Protein AF-A0A949DWC3-F1 (afdb_monomer_lite)

Secondary structure (DSSP, 8-state):
-----EEEEEETTS-EEEEEEEES-SEEEEEEEEE--SS-HHHHHT-GGGTTEEEEESSSEESTT-B-STT--SSS---SEEE-SEE-SS---TT--B-HHHHHHHTT-EEEES--HHHHHHHHHHH-SEEEEEESS---HHHHHHHHHHS--STT---HHHHS-SS-EES----SEEEEEEESS--HHHHHHHHTTTEEEEEEETT--HHHHHHT--SEEEE---SS-GGG-HHHHHHHHHHTTTS-EEE-THHHHHHHHHTT--EEE-SS--S------S----BTTB-----SS--EEE-

Sequence (303 aa):
MKQIKRAKIALEDGAVFKGYSFGARGERYGEVVFNTSMTGYQEILTDPSYKGQIVTMTYPLIGNYGINPEDVESRKIFLEGFVVKECSKVRSNWRSTKTLNEYLKENSIVGIEDIDTRALTKHIRLQGAMKAVLSTEDLDDKSLVKKAKKSQGLVGIDLVKDVTYDKAQQWSKEGKYKVAVLDCGVKFNILRKLADRNCKVTVYPAKTAADEILKGKPDGVLLSNGPGDPAAVPYVAQTAKKLLGKIPIFGICLGQQILGLALGGKIYKLKFGHCLWPDVNTHPVFRDGLVHDLGVANCIHLV

Foldseek 3Di:
DPPFFKKWKAFLVLDIWIFTKFFAAFKFKAWEAEFADLDLVQLVQQFQQQARYEYQYPNAEPQQQADAPVSHFDPAGRHGEYEHADQDPDHDHPRHDHTPRVRSNVRNHIYGYNTPSVVVNVVCVVQFTTMMMMHRPDPDSVVRSVVRNPDDYQALDQSLQVQWDPAKDFPAQWADFEEEEERSRATVVVVVVCVVVRYRYIYGYLQDALVNVCVVVGQEYEYHAHYGDLVNSVSNLVRLLVCPPPHHYHYAHSGVVSNCVNVPWDKDFARRDDQDDPDDDDDQPDDPNFRADDHHNGRMGID

Radius of gyration: 19.8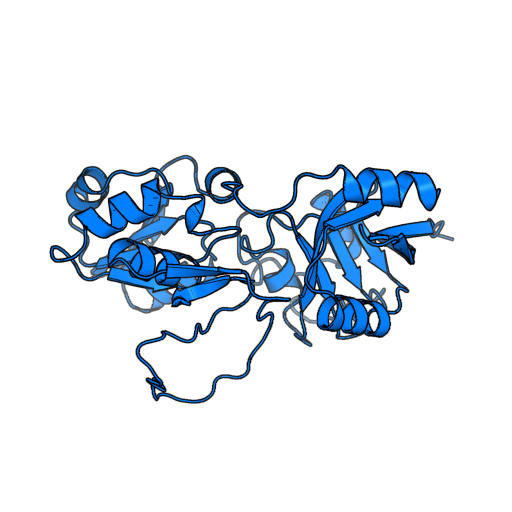9 Å; chains: 1; bounding box: 49×44×52 Å

pLDDT: mean 84.07, std 19.25, range [20.5, 96.88]

Structure (mmCIF, N/CA/C/O backbone):
data_AF-A0A949DWC3-F1
#
_entry.id   AF-A0A949DWC3-F1
#
loop_
_atom_site.group_PDB
_atom_site.id
_atom_site.type_symbol
_atom_site.label_atom_id
_atom_site.label_alt_id
_atom_site.label_comp_id
_atom_site.label_asym_id
_atom_site.label_entity_id
_atom_site.label_seq_id
_atom_site.pdbx_PDB_ins_code
_atom_site.Cartn_x
_atom_site.Cartn_y
_atom_site.Cartn_z
_atom_site.occupancy
_atom_site.B_iso_or_equiv
_atom_site.auth_seq_id
_atom_site.auth_comp_id
_atom_site.auth_asym_id
_atom_site.auth_atom_id
_atom_site.pdbx_PDB_model_num
ATOM 1 N N . MET A 1 1 ? 20.291 14.789 -23.754 1.00 39.84 1 MET A N 1
ATOM 2 C CA . MET A 1 1 ? 19.355 13.640 -23.819 1.00 39.84 1 MET A CA 1
ATOM 3 C C . MET A 1 1 ? 19.412 12.897 -22.485 1.00 39.84 1 MET A C 1
ATOM 5 O O . MET A 1 1 ? 20.501 12.509 -22.085 1.00 39.84 1 MET A O 1
ATOM 9 N N . LYS A 1 2 ? 18.303 12.780 -21.735 1.00 47.28 2 LYS A N 1
ATOM 10 C CA . LYS A 1 2 ? 18.286 12.059 -20.443 1.00 47.28 2 LYS A CA 1
ATOM 11 C C . LYS A 1 2 ? 18.586 10.579 -20.713 1.00 47.28 2 LYS A C 1
ATOM 13 O O . LYS A 1 2 ? 17.857 9.947 -21.466 1.00 47.28 2 LYS A O 1
ATOM 18 N N . GLN A 1 3 ? 19.665 10.057 -20.137 1.00 53.12 3 GLN A N 1
ATOM 19 C CA . GLN A 1 3 ? 20.105 8.674 -20.318 1.00 53.12 3 GLN A CA 1
ATOM 20 C C . GLN A 1 3 ? 19.048 7.724 -19.735 1.00 53.12 3 GLN A C 1
ATOM 22 O O . GLN A 1 3 ? 18.921 7.601 -18.514 1.00 53.12 3 GLN A O 1
ATOM 27 N N . ILE A 1 4 ? 18.250 7.107 -20.607 1.00 70.62 4 ILE A N 1
ATOM 28 C CA . ILE A 1 4 ? 17.229 6.132 -20.223 1.00 70.62 4 ILE A CA 1
ATOM 29 C C . ILE A 1 4 ? 17.967 4.867 -19.775 1.00 70.62 4 ILE A C 1
ATOM 31 O O . ILE A 1 4 ? 18.628 4.203 -20.575 1.00 70.62 4 ILE A O 1
ATOM 35 N N . LYS A 1 5 ? 17.927 4.570 -18.473 1.00 83.88 5 LYS A N 1
ATOM 36 C CA . LYS A 1 5 ? 18.605 3.399 -17.908 1.00 83.88 5 LYS A CA 1
ATOM 37 C C . LYS A 1 5 ? 17.712 2.174 -18.019 1.00 83.88 5 LYS A C 1
ATOM 39 O O . LYS A 1 5 ? 16.512 2.259 -17.782 1.00 83.88 5 LYS A O 1
ATOM 44 N N . ARG A 1 6 ? 18.310 1.039 -18.374 1.00 93.31 6 ARG A N 1
ATOM 45 C CA . ARG A 1 6 ? 17.613 -0.249 -18.427 1.00 93.31 6 ARG A CA 1
ATOM 46 C C . ARG A 1 6 ? 17.231 -0.689 -17.017 1.00 93.31 6 ARG A C 1
ATOM 48 O O . ARG A 1 6 ? 17.980 -0.446 -16.073 1.00 93.31 6 ARG A O 1
ATOM 55 N N . ALA A 1 7 ? 16.087 -1.342 -16.905 1.00 94.38 7 ALA A N 1
ATOM 56 C CA . ALA A 1 7 ? 15.626 -1.986 -15.688 1.00 94.38 7 ALA A CA 1
ATOM 57 C C . ALA A 1 7 ? 15.004 -3.341 -16.037 1.00 94.38 7 ALA A C 1
ATOM 59 O O . ALA A 1 7 ? 14.595 -3.578 -17.181 1.00 94.38 7 ALA A O 1
ATOM 60 N N . LYS A 1 8 ? 14.958 -4.241 -15.058 1.00 95.44 8 LYS A N 1
ATOM 61 C CA . LYS A 1 8 ? 14.336 -5.556 -15.207 1.00 95.44 8 LYS A CA 1
ATOM 62 C C . LYS A 1 8 ? 13.494 -5.890 -13.989 1.00 95.44 8 LYS A C 1
ATOM 64 O O . LYS A 1 8 ? 13.859 -5.548 -12.865 1.00 95.44 8 LYS A O 1
ATOM 69 N N . ILE A 1 9 ? 12.401 -6.598 -14.233 1.00 95.25 9 ILE A N 1
ATOM 70 C CA . ILE A 1 9 ? 11.660 -7.318 -13.203 1.00 95.25 9 ILE A CA 1
ATOM 71 C C . ILE A 1 9 ? 11.798 -8.812 -13.477 1.00 95.25 9 ILE A C 1
ATOM 73 O O . ILE A 1 9 ? 11.529 -9.268 -14.589 1.00 95.25 9 ILE A O 1
ATOM 77 N N . ALA A 1 10 ? 12.259 -9.557 -12.480 1.00 95.19 10 ALA A N 1
ATOM 78 C CA . ALA A 1 10 ? 12.394 -11.006 -12.550 1.00 95.19 10 ALA A CA 1
ATOM 79 C C . ALA A 1 10 ? 11.495 -11.656 -11.507 1.00 95.19 10 ALA A C 1
ATOM 81 O O . ALA A 1 10 ? 11.481 -11.229 -10.351 1.00 95.19 10 ALA A O 1
ATOM 82 N N . LEU A 1 11 ? 10.770 -12.685 -11.925 1.00 94.31 11 LEU A N 1
ATOM 83 C CA . LEU A 1 11 ? 9.849 -13.450 -11.099 1.00 94.31 11 LEU A CA 1
ATOM 84 C C . LEU A 1 11 ? 10.522 -14.728 -10.582 1.00 94.31 11 LEU A C 1
ATOM 86 O O . LEU A 1 11 ? 11.492 -15.225 -11.165 1.00 94.31 11 LEU A O 1
ATOM 90 N N . GLU A 1 12 ? 10.010 -15.282 -9.485 1.00 92.12 12 GLU A N 1
ATOM 91 C CA . GLU A 1 12 ? 10.578 -16.487 -8.865 1.00 92.12 12 GLU A CA 1
ATOM 92 C C . GLU A 1 12 ? 10.492 -17.744 -9.740 1.00 92.12 12 GLU A C 1
ATOM 94 O O . GLU A 1 12 ? 11.282 -18.669 -9.557 1.00 92.12 12 GLU A O 1
ATOM 99 N N . ASP A 1 13 ? 9.595 -17.781 -10.721 1.00 91.62 13 ASP A N 1
ATOM 100 C CA . ASP A 1 13 ? 9.456 -18.897 -11.659 1.00 91.62 13 ASP A CA 1
ATOM 101 C C . ASP A 1 13 ? 10.424 -18.827 -12.854 1.00 91.62 13 ASP A C 1
ATOM 103 O O . ASP A 1 13 ? 10.522 -19.774 -13.634 1.00 91.62 13 ASP A O 1
ATOM 107 N N . GLY A 1 14 ? 11.196 -17.743 -12.962 1.00 91.81 14 GLY A N 1
ATOM 108 C CA . GLY A 1 14 ? 12.186 -17.534 -14.013 1.00 91.81 14 GLY A CA 1
ATOM 109 C C . GLY A 1 14 ? 11.751 -16.585 -15.125 1.00 91.81 14 GLY A C 1
ATOM 110 O O . GLY A 1 14 ? 12.581 -16.265 -15.979 1.00 91.81 14 GLY A O 1
ATOM 111 N N . ALA A 1 15 ? 10.506 -16.101 -15.132 1.00 93.12 15 ALA A N 1
ATOM 112 C CA . ALA A 1 15 ? 10.085 -15.090 -16.096 1.00 93.12 15 ALA A CA 1
ATOM 113 C C . ALA A 1 15 ? 10.796 -13.751 -15.828 1.00 93.12 15 ALA A C 1
ATOM 115 O O . ALA A 1 15 ? 10.875 -13.287 -14.690 1.00 93.12 15 ALA A O 1
ATOM 116 N N . VAL A 1 16 ? 11.300 -13.106 -16.884 1.00 94.88 16 VAL A N 1
ATOM 117 C CA . VAL A 1 16 ? 11.988 -11.810 -16.789 1.00 94.88 16 VAL A CA 1
ATOM 118 C C . VAL A 1 16 ? 11.427 -10.848 -17.823 1.00 94.88 16 VAL A C 1
ATOM 120 O O . VAL A 1 16 ? 11.403 -11.146 -19.017 1.00 94.88 16 VAL A O 1
ATOM 123 N N . PHE A 1 17 ? 11.037 -9.660 -17.370 1.00 95.25 17 PHE A N 1
ATOM 124 C CA . PHE A 1 17 ? 10.567 -8.577 -18.225 1.00 95.25 17 PHE A CA 1
ATOM 125 C C . PHE A 1 17 ? 11.568 -7.427 -18.191 1.00 95.25 17 PHE A C 1
ATOM 127 O O . PHE A 1 17 ? 12.084 -7.047 -17.137 1.00 95.25 17 PHE A O 1
ATOM 134 N N . LYS A 1 18 ? 11.867 -6.893 -19.372 1.00 95.31 18 LYS A N 1
ATOM 135 C CA . LYS A 1 18 ? 12.850 -5.828 -19.581 1.00 95.31 18 LYS A CA 1
ATOM 136 C C . LYS A 1 18 ? 12.103 -4.539 -19.875 1.00 95.31 18 LYS A C 1
ATOM 138 O O . LYS A 1 18 ? 11.098 -4.568 -20.574 1.00 95.31 18 LYS A O 1
ATOM 143 N N . GLY A 1 19 ? 12.623 -3.438 -19.361 1.00 94.62 19 GLY A N 1
ATOM 144 C CA . GLY A 1 19 ? 12.055 -2.120 -19.576 1.00 94.62 19 GLY A CA 1
ATOM 145 C C . GLY A 1 19 ? 13.055 -1.029 -19.231 1.00 94.62 19 GLY A C 1
ATOM 146 O O . GLY A 1 19 ? 14.277 -1.244 -19.201 1.00 94.62 19 GLY A O 1
ATOM 147 N N . TYR A 1 20 ? 12.526 0.145 -18.935 1.00 94.88 20 TYR A N 1
ATOM 148 C CA . TYR A 1 20 ? 13.304 1.330 -18.619 1.00 94.88 20 TYR A CA 1
ATOM 149 C C . TYR A 1 20 ? 12.976 1.842 -17.222 1.00 94.88 20 TYR A C 1
ATOM 151 O O . TYR A 1 20 ? 11.831 1.826 -16.787 1.00 94.88 20 TYR A O 1
ATOM 159 N N . SER A 1 21 ? 13.999 2.285 -16.499 1.00 94.06 21 SER A N 1
ATOM 160 C CA . SER A 1 21 ? 13.847 2.827 -15.153 1.00 94.06 21 SER A CA 1
ATOM 161 C C . SER A 1 21 ? 13.215 4.217 -15.187 1.00 94.06 21 SER A C 1
ATOM 163 O O . SER A 1 21 ? 13.709 5.119 -15.872 1.00 94.06 21 SER A O 1
ATOM 165 N N . PHE A 1 22 ? 12.204 4.413 -14.346 1.00 93.69 22 PHE A N 1
ATOM 166 C CA . PHE A 1 22 ? 11.733 5.726 -13.912 1.00 93.69 22 PHE A CA 1
ATOM 167 C C . PHE A 1 22 ? 11.612 5.757 -12.381 1.00 93.69 22 PHE A C 1
ATOM 169 O O . PHE A 1 22 ? 11.712 4.729 -11.719 1.00 93.69 22 PHE A O 1
ATOM 176 N N . GLY A 1 23 ? 11.456 6.939 -11.784 1.00 91.94 23 GLY A N 1
ATOM 177 C CA . GLY A 1 23 ? 11.524 7.070 -10.330 1.00 91.94 23 GLY A CA 1
ATOM 178 C C . GLY A 1 23 ? 12.961 6.960 -9.804 1.00 91.94 23 GLY A C 1
ATOM 179 O O . GLY A 1 23 ? 13.912 7.450 -10.430 1.00 91.94 23 GLY A O 1
ATOM 180 N N . ALA A 1 24 ? 13.109 6.369 -8.623 1.00 92.56 24 ALA A N 1
ATOM 181 C CA . ALA A 1 24 ? 14.386 6.154 -7.958 1.00 92.56 24 ALA A CA 1
ATOM 182 C C . ALA A 1 24 ? 15.167 4.967 -8.543 1.00 92.56 24 ALA A C 1
ATOM 184 O O . ALA A 1 24 ? 14.642 4.148 -9.296 1.00 92.56 24 ALA A O 1
ATOM 185 N N . ARG A 1 25 ? 16.449 4.882 -8.180 1.00 90.75 25 ARG A N 1
ATOM 186 C CA . ARG A 1 25 ? 17.328 3.760 -8.529 1.00 90.75 25 ARG A CA 1
ATOM 187 C C . ARG A 1 25 ? 17.465 2.804 -7.354 1.00 90.75 25 ARG A C 1
ATOM 189 O O . ARG A 1 25 ? 17.381 3.223 -6.200 1.00 90.75 25 ARG A O 1
ATOM 196 N N . GLY A 1 26 ? 17.726 1.547 -7.675 1.00 91.62 26 GLY A N 1
ATOM 197 C CA . GLY A 1 26 ? 18.108 0.516 -6.727 1.00 91.62 26 GLY A CA 1
ATOM 198 C C . GLY A 1 26 ? 17.469 -0.820 -7.060 1.00 91.62 26 GLY A C 1
ATOM 199 O O . GLY A 1 26 ? 16.970 -1.051 -8.165 1.00 91.62 26 GLY A O 1
ATOM 200 N N . GLU A 1 27 ? 17.479 -1.684 -6.056 1.00 92.75 27 GLU A N 1
ATOM 201 C CA . GLU A 1 27 ? 16.843 -2.989 -6.085 1.00 92.75 27 GLU A CA 1
ATOM 202 C C . GLU A 1 27 ? 15.728 -3.037 -5.035 1.00 92.75 27 GLU A C 1
ATOM 204 O O . GLU A 1 27 ? 15.867 -2.508 -3.923 1.00 92.75 27 GLU A O 1
ATOM 209 N N . ARG A 1 28 ? 14.590 -3.616 -5.410 1.00 93.62 28 ARG A N 1
ATOM 210 C CA . ARG A 1 28 ? 13.407 -3.762 -4.559 1.00 93.62 28 ARG A CA 1
ATOM 211 C C . ARG A 1 28 ? 12.848 -5.163 -4.699 1.00 93.62 28 ARG A C 1
ATOM 213 O O . ARG A 1 28 ? 12.837 -5.730 -5.788 1.00 93.62 28 ARG A O 1
ATOM 220 N N . TYR A 1 29 ? 12.382 -5.698 -3.583 1.00 92.62 29 TYR A N 1
ATOM 221 C CA . TYR A 1 29 ? 11.835 -7.041 -3.475 1.00 92.62 29 TYR A CA 1
ATOM 222 C C . TYR A 1 29 ? 10.372 -6.932 -3.082 1.00 92.62 29 TYR A C 1
ATOM 224 O O . TYR A 1 29 ? 10.028 -6.098 -2.249 1.00 92.62 29 TYR A O 1
ATOM 232 N N . GLY A 1 30 ? 9.526 -7.783 -3.643 1.00 90.56 30 GLY A N 1
ATOM 233 C CA . GLY A 1 30 ? 8.125 -7.837 -3.255 1.00 90.56 30 GLY A CA 1
ATOM 234 C C . GLY A 1 30 ? 7.355 -8.883 -4.040 1.00 90.56 30 GLY A C 1
ATOM 235 O O . GLY A 1 30 ? 7.891 -9.515 -4.946 1.00 90.56 30 GLY A O 1
ATOM 236 N N . GLU A 1 31 ? 6.090 -9.075 -3.697 1.00 89.06 31 GLU A N 1
ATOM 237 C CA . GLU A 1 31 ? 5.179 -9.900 -4.496 1.00 89.06 31 GLU A CA 1
ATOM 238 C C . GLU A 1 31 ? 4.553 -9.054 -5.598 1.00 89.06 31 GLU A C 1
ATOM 240 O O . GLU A 1 31 ? 4.095 -7.936 -5.352 1.00 89.06 31 GLU A O 1
ATOM 245 N N . VAL A 1 32 ? 4.557 -9.568 -6.825 1.00 91.06 32 VAL A N 1
ATOM 246 C CA . VAL A 1 32 ? 3.970 -8.848 -7.954 1.00 91.06 32 VAL A CA 1
ATOM 247 C C . VAL A 1 32 ? 2.477 -9.067 -7.961 1.00 91.06 32 VAL A C 1
ATOM 249 O O . VAL A 1 32 ? 1.991 -10.196 -8.050 1.00 91.06 32 VAL A O 1
ATOM 252 N N . VAL A 1 33 ? 1.764 -7.954 -7.935 1.00 89.94 33 VAL A N 1
ATOM 253 C CA . VAL A 1 33 ? 0.318 -7.893 -8.096 1.00 89.94 33 VAL A CA 1
ATOM 254 C C . VAL A 1 33 ? -0.001 -7.011 -9.292 1.00 89.94 33 VAL A C 1
ATOM 256 O O . VAL A 1 33 ? 0.801 -6.163 -9.689 1.00 89.94 33 VAL A O 1
ATOM 259 N N . PHE A 1 34 ? -1.175 -7.196 -9.883 1.00 90.06 34 PHE A N 1
ATOM 260 C CA . PHE A 1 34 ? -1.672 -6.293 -10.914 1.00 90.06 34 PHE A CA 1
ATOM 261 C C . PHE A 1 34 ? -2.923 -5.574 -10.423 1.00 90.06 34 PHE A C 1
ATOM 263 O O . PHE A 1 34 ? -3.699 -6.140 -9.661 1.00 90.06 34 PHE A O 1
ATOM 270 N N . ASN A 1 35 ? -3.121 -4.338 -10.867 1.00 88.44 35 ASN A N 1
ATOM 271 C CA . ASN A 1 35 ? -4.303 -3.539 -10.580 1.00 88.44 35 ASN A CA 1
ATOM 272 C C . ASN A 1 35 ? -4.932 -3.066 -11.897 1.00 88.44 35 ASN A C 1
ATOM 274 O O . ASN A 1 35 ? -4.233 -2.567 -12.786 1.00 88.44 35 ASN A O 1
ATOM 278 N N . THR A 1 36 ? -6.249 -3.256 -12.021 1.00 89.12 36 THR A N 1
ATOM 279 C CA . THR A 1 36 ? -6.994 -2.973 -13.256 1.00 89.12 36 THR A CA 1
ATOM 280 C C . THR A 1 36 ? -7.617 -1.582 -13.320 1.00 89.12 36 THR A C 1
ATOM 282 O O . THR A 1 36 ? -8.307 -1.266 -14.290 1.00 89.12 36 THR A O 1
ATOM 285 N N . SER A 1 37 ? -7.390 -0.743 -12.311 1.00 86.75 37 SER A N 1
ATOM 286 C CA . SER A 1 37 ? -7.783 0.663 -12.314 1.00 86.75 37 SER A CA 1
ATOM 287 C C . SER A 1 37 ? -7.226 1.398 -13.530 1.00 86.75 37 SER A C 1
ATOM 289 O O . SER A 1 37 ? -6.026 1.371 -13.804 1.00 86.75 37 SER A O 1
ATOM 291 N N . MET A 1 38 ? -8.102 2.124 -14.222 1.00 91.50 38 MET A N 1
ATOM 292 C CA . MET A 1 38 ? -7.711 3.035 -15.305 1.00 91.50 38 MET A CA 1
ATOM 293 C C . MET A 1 38 ? -7.325 4.427 -14.789 1.00 91.50 38 MET A C 1
ATOM 295 O O . MET A 1 38 ? -6.612 5.169 -15.459 1.00 91.50 38 MET A O 1
ATOM 299 N N . THR A 1 39 ? -7.772 4.775 -13.584 1.00 91.25 39 THR A N 1
ATOM 300 C CA . THR A 1 39 ? -7.529 6.051 -12.903 1.00 91.25 39 THR A CA 1
ATOM 301 C C . THR A 1 39 ? -7.205 5.798 -11.435 1.00 91.25 39 THR A C 1
ATOM 303 O O . THR A 1 39 ? -7.400 4.694 -10.934 1.00 91.25 39 THR A O 1
ATOM 306 N N . GLY A 1 40 ? -6.737 6.812 -10.717 1.00 91.19 40 GLY A N 1
ATOM 307 C CA . GLY A 1 40 ? -6.458 6.681 -9.289 1.00 91.19 40 GLY A CA 1
ATOM 308 C C . GLY A 1 40 ? -5.098 6.044 -8.985 1.00 91.19 40 GLY A C 1
ATOM 309 O O . GLY A 1 40 ? -4.930 5.376 -7.965 1.00 91.19 40 GLY A O 1
ATOM 310 N N . TYR A 1 41 ? -4.118 6.175 -9.892 1.00 93.19 41 TYR A N 1
ATOM 311 C CA . TYR A 1 41 ? -2.795 5.580 -9.684 1.00 93.19 41 TYR A CA 1
ATOM 312 C C . TYR A 1 41 ? -2.083 6.188 -8.473 1.00 93.19 41 TYR A C 1
ATOM 314 O O . TYR A 1 41 ? -1.296 5.501 -7.840 1.00 93.19 41 TYR A O 1
ATOM 322 N N . GLN A 1 42 ? -2.347 7.447 -8.118 1.00 93.50 42 GLN A N 1
ATOM 323 C CA . GLN A 1 42 ? -1.713 8.083 -6.966 1.00 93.50 42 GLN A CA 1
ATOM 324 C C . GLN A 1 42 ? -2.250 7.522 -5.641 1.00 93.50 42 GLN A C 1
ATOM 326 O O . GLN A 1 42 ? -1.489 7.240 -4.712 1.00 93.50 42 GLN A O 1
ATOM 331 N N . GLU A 1 43 ? -3.554 7.318 -5.576 1.00 92.12 43 GLU A N 1
ATOM 332 C CA . GLU A 1 43 ? -4.275 6.735 -4.455 1.00 92.12 43 GLU A CA 1
ATOM 333 C C . GLU A 1 43 ? -3.837 5.283 -4.252 1.00 92.12 43 GLU A C 1
ATOM 335 O O . GLU A 1 43 ? -3.635 4.852 -3.121 1.00 92.12 43 GLU A O 1
ATOM 340 N N . ILE A 1 44 ? -3.610 4.550 -5.349 1.00 89.94 44 ILE A N 1
ATOM 341 C CA . ILE A 1 44 ? -3.001 3.212 -5.334 1.00 89.94 44 ILE A CA 1
ATOM 342 C C . ILE A 1 44 ? -1.563 3.281 -4.821 1.00 89.94 44 ILE A C 1
ATOM 344 O O . ILE A 1 44 ? -1.191 2.496 -3.953 1.00 89.94 44 ILE A O 1
ATOM 348 N N . LEU A 1 45 ? -0.754 4.226 -5.315 1.00 91.88 45 LEU A N 1
ATOM 349 C CA . LEU A 1 45 ? 0.638 4.367 -4.882 1.00 91.88 45 LEU A CA 1
ATOM 350 C C . LEU A 1 45 ? 0.742 4.625 -3.371 1.00 91.88 45 LEU A C 1
ATOM 352 O O . LEU A 1 45 ? 1.673 4.172 -2.711 1.00 91.88 45 LE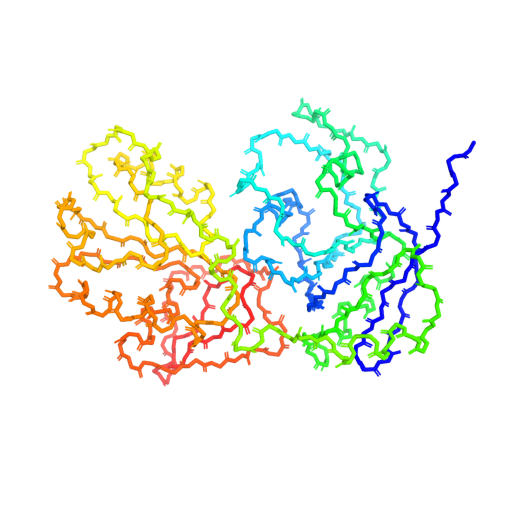U A O 1
ATOM 356 N N . THR A 1 46 ? -0.211 5.366 -2.818 1.00 92.19 46 THR A N 1
ATOM 357 C CA . THR A 1 46 ? -0.213 5.782 -1.412 1.00 92.19 46 THR A CA 1
ATOM 358 C C . THR A 1 46 ? -1.073 4.895 -0.515 1.00 92.19 46 THR A C 1
ATOM 360 O O . THR A 1 46 ? -1.238 5.213 0.659 1.00 92.19 46 THR A O 1
ATOM 363 N N . ASP A 1 47 ? -1.586 3.767 -1.008 1.00 89.75 47 ASP A N 1
ATOM 364 C CA . ASP A 1 47 ? -2.355 2.824 -0.197 1.00 89.75 47 ASP A CA 1
ATOM 365 C C . ASP A 1 47 ? -1.410 1.924 0.634 1.00 89.75 47 ASP A C 1
ATOM 367 O O . ASP A 1 47 ? -0.577 1.210 0.062 1.00 89.75 47 ASP A O 1
ATOM 371 N N . PRO A 1 48 ? -1.522 1.916 1.979 1.00 88.38 48 PRO A N 1
ATOM 372 C CA . PRO A 1 48 ? -0.678 1.087 2.842 1.00 88.38 48 PRO A CA 1
ATOM 373 C C . PRO A 1 48 ? -0.818 -0.418 2.604 1.00 88.38 48 PRO A C 1
ATOM 375 O O . PRO A 1 48 ? 0.083 -1.175 2.966 1.00 88.38 48 PRO A O 1
ATOM 378 N N . SER A 1 49 ? -1.917 -0.856 1.984 1.00 85.19 49 SER A N 1
ATOM 379 C CA . SER A 1 49 ? -2.196 -2.271 1.710 1.00 85.19 49 SER A CA 1
ATOM 380 C C . SER A 1 49 ? -1.191 -2.886 0.726 1.00 85.19 49 SER A C 1
ATOM 382 O O . SER A 1 49 ? -0.938 -4.085 0.787 1.00 85.19 49 SER A O 1
ATOM 384 N N . TYR A 1 50 ? -0.537 -2.068 -0.109 1.00 88.50 50 TYR A N 1
ATOM 385 C CA . TYR A 1 50 ? 0.504 -2.529 -1.038 1.00 88.50 50 TYR A CA 1
ATOM 386 C C . TYR A 1 50 ? 1.894 -2.675 -0.405 1.00 88.50 50 TYR A C 1
ATOM 388 O O . TYR A 1 50 ? 2.880 -2.872 -1.122 1.00 88.50 50 TYR A O 1
ATOM 396 N N . LYS A 1 51 ? 2.029 -2.575 0.925 1.00 90.00 51 LYS A N 1
ATOM 397 C CA . LYS A 1 51 ? 3.323 -2.793 1.582 1.00 90.00 51 LYS A CA 1
ATOM 398 C C . LYS A 1 51 ? 3.874 -4.181 1.242 1.00 90.00 51 LYS A C 1
ATOM 400 O O . LYS A 1 51 ? 3.181 -5.182 1.387 1.00 90.00 51 LYS A O 1
ATOM 405 N N . GLY A 1 52 ? 5.131 -4.241 0.801 1.00 87.62 52 GLY A N 1
ATOM 406 C CA . GLY A 1 52 ? 5.771 -5.493 0.385 1.00 87.62 52 GLY A CA 1
ATOM 407 C C . GLY A 1 52 ? 5.391 -5.957 -1.027 1.00 87.62 52 GLY A C 1
ATOM 408 O O . GLY A 1 52 ? 5.792 -7.048 -1.430 1.00 87.62 52 GLY A O 1
ATOM 409 N N . GLN A 1 53 ? 4.626 -5.166 -1.785 1.00 90.25 53 GLN A N 1
ATOM 410 C CA . GLN A 1 53 ? 4.154 -5.529 -3.120 1.00 90.25 53 GLN A CA 1
ATOM 411 C C . GLN A 1 53 ? 4.740 -4.626 -4.208 1.00 90.25 53 GLN A C 1
ATOM 413 O O . GLN A 1 53 ? 5.017 -3.441 -4.000 1.00 90.25 53 GLN A O 1
ATOM 418 N N . ILE A 1 54 ? 4.908 -5.206 -5.394 1.00 94.31 54 ILE A N 1
ATOM 419 C CA . ILE A 1 54 ? 5.247 -4.505 -6.630 1.00 94.31 54 ILE A CA 1
ATOM 420 C C . ILE A 1 54 ? 3.972 -4.438 -7.471 1.00 94.31 54 ILE A C 1
ATOM 422 O O . ILE A 1 54 ? 3.448 -5.465 -7.905 1.00 94.31 54 ILE A O 1
ATOM 426 N N . VAL A 1 55 ? 3.460 -3.229 -7.690 1.00 94.38 55 VAL A N 1
ATOM 427 C CA . VAL A 1 55 ? 2.155 -3.021 -8.328 1.00 94.38 55 VAL A CA 1
ATOM 428 C C . VAL A 1 55 ? 2.323 -2.819 -9.827 1.00 94.38 55 VAL A C 1
ATOM 430 O O . VAL A 1 55 ? 3.020 -1.906 -10.267 1.00 94.38 55 VAL A O 1
ATOM 433 N N . THR A 1 56 ? 1.639 -3.651 -10.607 1.00 95.12 56 THR A N 1
ATOM 434 C CA . THR A 1 56 ? 1.568 -3.561 -12.068 1.00 95.12 56 THR A CA 1
ATOM 435 C C . THR A 1 56 ? 0.243 -2.958 -12.504 1.00 95.12 56 THR A C 1
ATOM 437 O O . THR A 1 56 ? -0.811 -3.552 -12.296 1.00 95.12 56 THR A O 1
ATOM 440 N N . MET A 1 57 ? 0.277 -1.802 -13.160 1.00 95.62 57 MET A N 1
ATOM 441 C CA . MET A 1 57 ? -0.931 -1.211 -13.737 1.00 95.62 57 MET A CA 1
ATOM 442 C C . MET A 1 57 ? -1.263 -1.873 -15.073 1.00 95.62 57 MET A C 1
ATOM 444 O O . MET A 1 57 ? -0.404 -1.983 -15.953 1.00 95.62 57 MET A O 1
ATOM 448 N N . THR A 1 58 ? -2.518 -2.288 -15.258 1.00 92.94 58 THR A N 1
ATOM 449 C CA . THR A 1 58 ? -2.948 -2.823 -16.560 1.00 92.94 58 THR A CA 1
ATOM 450 C C . THR A 1 58 ? -3.282 -1.726 -17.562 1.00 92.94 58 THR A C 1
ATOM 452 O O . THR A 1 58 ? -3.152 -1.950 -18.764 1.00 92.94 58 THR A O 1
ATOM 455 N N . TYR A 1 59 ? -3.730 -0.554 -17.097 1.00 94.62 59 TYR A N 1
ATOM 456 C CA . TYR A 1 59 ? -3.954 0.591 -17.975 1.00 94.62 59 TYR A CA 1
ATOM 457 C C . TYR A 1 59 ? -2.602 1.119 -18.481 1.00 94.62 59 TYR A C 1
ATOM 459 O O . TYR A 1 59 ? -1.700 1.339 -17.671 1.00 94.62 59 TYR A O 1
ATOM 467 N N . PRO A 1 60 ? -2.416 1.276 -19.805 1.00 93.25 60 PRO A N 1
ATOM 468 C CA . PRO A 1 60 ? -1.081 1.446 -20.362 1.00 93.25 60 PRO A CA 1
ATOM 469 C C . PRO A 1 60 ? -0.456 2.812 -20.066 1.00 93.25 60 PRO A C 1
ATOM 471 O O . PRO A 1 60 ? 0.752 2.878 -19.860 1.00 93.25 60 PRO A O 1
ATOM 474 N N . LEU A 1 61 ? -1.262 3.877 -20.033 1.00 94.81 61 LEU A N 1
ATOM 475 C CA . LEU A 1 61 ? -0.793 5.257 -19.902 1.00 94.81 61 LEU A CA 1
ATOM 476 C C . LEU A 1 61 ? -0.952 5.745 -18.463 1.00 94.81 61 LEU A C 1
ATOM 478 O O . LEU A 1 61 ? -2.049 6.105 -18.040 1.00 94.81 61 LEU A O 1
ATOM 482 N N . ILE A 1 62 ? 0.140 5.802 -17.707 1.00 96.56 62 ILE A N 1
ATOM 483 C CA . ILE A 1 62 ? 0.109 6.174 -16.287 1.00 96.56 62 ILE A CA 1
ATOM 484 C C . ILE A 1 62 ? 0.875 7.480 -16.061 1.00 96.56 62 ILE A C 1
ATOM 486 O O . ILE A 1 62 ? 1.922 7.712 -16.658 1.00 96.56 62 ILE A O 1
ATOM 490 N N . GLY A 1 63 ? 0.358 8.361 -15.200 1.00 94.81 63 GLY A N 1
ATOM 491 C CA . GLY A 1 63 ? 0.956 9.677 -14.930 1.00 94.81 63 GLY A CA 1
ATOM 492 C C . GLY A 1 63 ? 0.372 10.839 -15.746 1.00 94.81 63 GLY A C 1
ATOM 493 O O . GLY A 1 63 ? 0.879 11.956 -15.656 1.00 94.81 63 GLY A O 1
ATOM 494 N N . ASN A 1 64 ? -0.684 10.603 -16.531 1.00 95.19 64 ASN A N 1
ATOM 495 C CA . ASN A 1 64 ? -1.317 11.592 -17.413 1.00 95.19 64 ASN A CA 1
ATOM 496 C C . ASN A 1 64 ? -1.875 12.827 -16.678 1.00 95.19 64 ASN A C 1
ATOM 498 O O . ASN A 1 64 ? -1.770 13.937 -17.200 1.00 95.19 64 ASN A O 1
ATOM 502 N N . TYR A 1 65 ? -2.413 12.676 -15.465 1.00 94.81 65 TYR A N 1
ATOM 503 C CA . TYR A 1 65 ? -2.887 13.803 -14.645 1.00 94.81 65 TYR A CA 1
ATOM 504 C C . TYR A 1 65 ? -1.860 14.279 -13.598 1.00 94.81 65 TYR A C 1
ATOM 506 O O . TYR A 1 65 ? -2.141 15.167 -12.793 1.00 94.81 65 TYR A O 1
ATOM 514 N N . GLY A 1 66 ? -0.635 13.744 -13.634 1.00 94.94 66 GLY A N 1
ATOM 515 C CA . GLY A 1 66 ? 0.428 14.008 -12.660 1.00 94.94 66 GLY A CA 1
ATOM 516 C C . GLY A 1 66 ? 0.024 13.672 -11.222 1.00 94.94 66 GLY A C 1
ATOM 517 O O . GLY A 1 66 ? -0.660 12.676 -11.004 1.00 94.94 66 GLY A O 1
ATOM 518 N N . ILE A 1 67 ? 0.507 14.457 -10.260 1.00 96.06 67 ILE A N 1
ATOM 519 C CA . ILE A 1 67 ? 0.372 14.214 -8.816 1.00 96.06 67 ILE A CA 1
ATOM 520 C C . ILE A 1 67 ? -0.095 15.492 -8.116 1.00 96.06 67 ILE A C 1
ATOM 522 O O . ILE A 1 67 ? 0.296 16.587 -8.527 1.00 96.06 67 ILE A O 1
ATOM 526 N N . ASN A 1 68 ? -0.889 15.360 -7.053 1.00 95.56 68 ASN A N 1
ATOM 527 C CA . ASN A 1 68 ? -1.326 16.472 -6.202 1.00 95.56 68 ASN A CA 1
ATOM 528 C C . ASN A 1 68 ? -1.395 16.071 -4.712 1.00 95.56 68 ASN A C 1
ATOM 530 O O . ASN A 1 68 ? -1.457 14.890 -4.412 1.00 95.56 68 ASN A O 1
ATOM 534 N N . PRO A 1 69 ? -1.379 17.000 -3.746 1.00 93.06 69 PRO A N 1
ATOM 535 C CA . PRO A 1 69 ? -1.397 16.628 -2.325 1.00 93.06 69 PRO A CA 1
ATOM 536 C C . PRO A 1 69 ? -2.719 16.027 -1.814 1.00 93.06 69 PRO A C 1
ATOM 538 O O . PRO A 1 69 ? -2.714 15.336 -0.799 1.00 93.06 69 PRO A O 1
ATOM 541 N N . GLU A 1 70 ? -3.844 16.298 -2.475 1.00 91.75 70 GLU A N 1
ATOM 542 C CA . GLU A 1 70 ? -5.183 15.922 -1.999 1.00 91.75 70 GLU A CA 1
ATOM 543 C C . GLU A 1 70 ? -5.484 14.430 -2.209 1.00 91.75 70 GLU A C 1
ATOM 545 O O . GLU A 1 70 ? -6.117 13.805 -1.358 1.00 91.75 70 GLU A O 1
ATOM 550 N N . ASP A 1 71 ? -4.967 13.845 -3.291 1.00 92.50 71 ASP A N 1
ATOM 551 C CA . ASP A 1 71 ? -5.170 12.434 -3.661 1.00 92.50 71 ASP A CA 1
ATOM 552 C C . ASP A 1 71 ? -4.200 11.480 -2.922 1.00 92.50 71 ASP A C 1
ATOM 554 O O . ASP A 1 71 ? -3.975 10.336 -3.316 1.00 92.50 71 ASP A O 1
ATOM 558 N N . VAL A 1 72 ? -3.553 11.954 -1.853 1.00 92.94 72 VAL A N 1
ATOM 559 C CA . VAL A 1 72 ? -2.690 11.135 -0.996 1.00 92.94 72 VAL A CA 1
ATOM 560 C C . VAL A 1 72 ? -3.548 10.384 0.025 1.00 92.94 72 VAL A C 1
ATOM 562 O O . VAL A 1 72 ? -4.267 10.993 0.819 1.00 92.94 72 VAL A O 1
ATOM 565 N N . GLU A 1 73 ? -3.436 9.056 0.044 1.00 90.38 73 GLU A N 1
ATOM 566 C CA . GLU A 1 73 ? -4.216 8.178 0.925 1.00 90.38 73 GLU A CA 1
ATOM 567 C C . GLU A 1 73 ? -3.474 7.735 2.187 1.00 90.38 73 GLU A C 1
ATOM 569 O O . GLU A 1 73 ? -4.073 7.100 3.053 1.00 90.38 73 GLU A O 1
ATOM 574 N N . SER A 1 74 ? -2.198 8.083 2.348 1.00 91.06 74 SER A N 1
ATOM 575 C CA . SER A 1 74 ? -1.467 7.803 3.584 1.00 91.06 74 SER A CA 1
ATOM 576 C C . SER A 1 74 ? -0.238 8.692 3.764 1.00 91.06 74 SER A C 1
ATOM 578 O O . SER A 1 74 ? 0.109 9.512 2.920 1.00 91.06 74 SER A O 1
ATOM 580 N N . ARG A 1 75 ? 0.455 8.531 4.893 1.00 89.50 75 ARG A N 1
ATOM 581 C CA . ARG A 1 75 ? 1.611 9.359 5.270 1.00 89.50 75 ARG A CA 1
ATOM 582 C C . ARG A 1 75 ? 2.854 9.189 4.386 1.00 89.50 75 ARG A C 1
ATOM 584 O O . ARG A 1 75 ? 3.733 10.043 4.438 1.00 89.50 75 ARG A O 1
ATOM 591 N N . LYS A 1 76 ? 2.968 8.087 3.638 1.00 90.88 76 LYS A N 1
ATOM 592 C CA . LYS A 1 76 ? 4.091 7.807 2.727 1.00 90.88 76 LYS A CA 1
ATOM 593 C C . LYS A 1 76 ? 3.702 6.751 1.695 1.00 90.88 76 LYS A C 1
ATOM 595 O O . LYS A 1 76 ? 2.718 6.046 1.867 1.00 90.88 76 LYS A O 1
ATOM 600 N N . ILE A 1 77 ? 4.513 6.588 0.657 1.00 93.44 77 ILE A N 1
ATOM 601 C CA . ILE A 1 77 ? 4.364 5.467 -0.276 1.00 93.44 77 ILE A CA 1
ATOM 602 C C . ILE A 1 77 ? 4.861 4.180 0.401 1.00 93.44 77 ILE A C 1
ATOM 604 O O . ILE A 1 77 ? 5.982 4.142 0.913 1.00 93.44 77 ILE A O 1
ATOM 608 N N . PHE A 1 78 ? 4.019 3.143 0.435 1.00 89.25 78 PHE A N 1
ATOM 609 C CA . PHE A 1 78 ? 4.325 1.874 1.112 1.00 89.25 78 PHE A CA 1
ATOM 610 C C . PHE A 1 78 ? 4.710 0.734 0.169 1.00 89.25 78 PHE A C 1
ATOM 612 O O . PHE A 1 78 ? 5.377 -0.199 0.614 1.00 89.25 78 PHE A O 1
ATOM 619 N N . LEU A 1 79 ? 4.314 0.801 -1.103 1.00 92.50 79 LEU A N 1
ATOM 620 C CA . LEU A 1 79 ? 4.688 -0.196 -2.107 1.00 92.50 79 LEU A CA 1
ATOM 621 C C . LEU A 1 79 ? 6.195 -0.239 -2.362 1.00 92.50 79 LEU A C 1
ATOM 623 O O . LEU A 1 79 ? 6.911 0.744 -2.173 1.00 92.50 79 LEU A O 1
ATOM 627 N N . GLU A 1 80 ? 6.659 -1.384 -2.848 1.00 93.62 80 GLU A N 1
ATOM 628 C CA . GLU A 1 80 ? 8.080 -1.644 -3.081 1.00 93.62 80 GLU A CA 1
ATOM 629 C C . GLU A 1 80 ? 8.515 -1.260 -4.498 1.00 93.62 80 GLU A C 1
ATOM 631 O O . GLU A 1 80 ? 9.654 -0.844 -4.710 1.00 93.62 80 GLU A O 1
ATOM 636 N N . GLY A 1 81 ? 7.615 -1.349 -5.478 1.00 94.94 81 GLY A N 1
ATOM 637 C CA . GLY A 1 81 ? 7.914 -0.953 -6.851 1.00 94.94 81 GLY A CA 1
ATOM 638 C C . GLY A 1 81 ? 6.678 -0.777 -7.720 1.00 94.94 81 GLY A C 1
ATOM 639 O O . GLY A 1 81 ? 5.604 -1.296 -7.413 1.00 94.94 81 GLY A O 1
ATOM 640 N N . PHE A 1 82 ? 6.839 -0.044 -8.819 1.00 96.56 82 PHE A N 1
ATOM 641 C CA . PHE A 1 82 ? 5.733 0.310 -9.706 1.00 96.56 82 PHE A CA 1
ATOM 642 C C . PHE A 1 82 ? 6.033 -0.051 -11.163 1.00 96.56 82 PHE A C 1
ATOM 644 O O . PHE A 1 82 ? 7.068 0.333 -11.708 1.00 96.56 82 PHE A O 1
ATOM 651 N N . VAL A 1 83 ? 5.131 -0.795 -11.800 1.00 96.81 83 VAL A N 1
ATOM 652 C CA . VAL A 1 83 ? 5.301 -1.333 -13.156 1.00 96.81 83 VAL A CA 1
ATOM 653 C C . VAL A 1 83 ? 4.201 -0.784 -14.056 1.00 96.81 83 VAL A C 1
ATOM 655 O O . VAL A 1 83 ? 3.012 -0.944 -13.773 1.00 96.81 83 VAL A O 1
ATOM 658 N N . VAL A 1 84 ? 4.594 -0.153 -15.160 1.00 96.81 84 VAL A N 1
ATOM 659 C CA . VAL A 1 84 ? 3.669 0.459 -16.126 1.00 96.81 84 VAL A CA 1
ATOM 660 C C . VAL A 1 84 ? 4.084 0.128 -17.556 1.00 96.81 84 VAL A C 1
ATOM 662 O O . VAL A 1 84 ? 5.239 -0.217 -17.813 1.00 96.81 84 VAL A O 1
ATOM 665 N N . LYS A 1 85 ? 3.151 0.246 -18.509 1.00 96.25 85 LYS A N 1
ATOM 666 C CA . LYS A 1 85 ? 3.504 0.147 -19.930 1.00 96.25 85 LYS A CA 1
ATOM 667 C C . LYS A 1 85 ? 4.170 1.434 -20.407 1.00 96.25 85 LYS A C 1
ATOM 669 O O . LYS A 1 85 ? 5.225 1.367 -21.018 1.00 96.25 85 LYS A O 1
ATOM 674 N N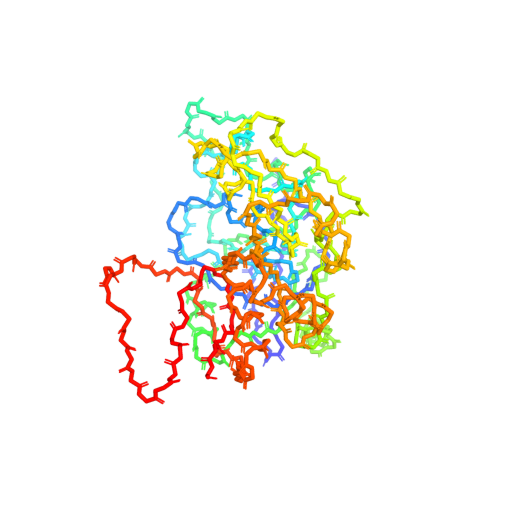 . GLU A 1 86 ? 3.603 2.591 -20.094 1.00 95.31 86 GLU A N 1
ATOM 675 C CA . GLU A 1 86 ? 4.152 3.886 -20.487 1.00 95.31 86 GLU A CA 1
ATOM 676 C C . GLU A 1 86 ? 3.918 4.920 -19.380 1.00 95.31 86 GLU A C 1
ATOM 678 O O . GLU A 1 86 ? 2.783 5.139 -18.939 1.00 95.31 86 GLU A O 1
ATOM 683 N N . CYS A 1 87 ? 4.996 5.563 -18.919 1.00 94.44 87 CYS A N 1
ATOM 684 C CA . CYS A 1 87 ? 4.892 6.703 -18.018 1.00 94.44 87 CYS A CA 1
ATOM 685 C C . CYS A 1 87 ? 4.748 7.986 -18.844 1.00 94.44 87 CYS A C 1
ATOM 687 O O . CYS A 1 87 ? 5.645 8.370 -19.600 1.00 94.44 87 CYS A O 1
ATOM 689 N N . SER A 1 88 ? 3.643 8.705 -18.654 1.00 93.06 88 SER A N 1
ATOM 690 C CA . SER A 1 88 ? 3.416 9.970 -19.347 1.00 93.06 88 SER A CA 1
ATOM 691 C C . SER A 1 88 ? 4.513 10.981 -19.007 1.00 93.06 88 SER A C 1
ATOM 693 O O . SER A 1 88 ? 4.793 11.269 -17.839 1.00 93.06 88 SER A O 1
ATOM 695 N N . LYS A 1 89 ? 5.130 11.550 -20.047 1.00 88.56 89 LYS A N 1
ATOM 696 C CA . LYS A 1 89 ? 6.160 12.598 -19.919 1.00 88.56 89 LYS A CA 1
ATOM 697 C C . LYS A 1 89 ? 5.551 13.971 -19.646 1.00 88.56 89 LYS A C 1
ATOM 699 O O . LYS A 1 89 ? 6.229 14.843 -19.107 1.00 88.56 89 LYS A O 1
ATOM 704 N N . VAL A 1 90 ? 4.287 14.151 -20.024 1.00 90.44 90 VAL A N 1
ATOM 705 C CA . VAL A 1 90 ? 3.517 15.386 -19.858 1.00 90.44 90 VAL A CA 1
ATOM 706 C C . VAL A 1 90 ? 2.362 15.119 -18.900 1.00 90.44 90 VAL A C 1
ATOM 708 O O . VAL A 1 90 ? 1.727 14.067 -18.956 1.00 90.44 90 VAL A O 1
ATOM 711 N N . ARG A 1 91 ? 2.086 16.079 -18.018 1.00 92.00 91 ARG A N 1
ATOM 712 C CA . ARG A 1 91 ? 0.902 16.072 -17.154 1.00 92.00 91 ARG A CA 1
ATOM 713 C C . ARG A 1 91 ? -0.098 17.104 -17.666 1.00 92.00 91 ARG A C 1
ATOM 715 O O . ARG A 1 91 ? 0.310 18.210 -18.011 1.00 92.00 91 ARG A O 1
ATOM 722 N N . SER A 1 92 ? -1.379 16.753 -17.703 1.00 94.19 92 SER A N 1
ATOM 723 C CA . SER A 1 92 ? -2.458 17.647 -18.134 1.00 94.19 92 SER A CA 1
ATOM 724 C C . SER A 1 92 ? -3.651 17.527 -17.190 1.00 94.19 92 SER A C 1
ATOM 726 O O . SER A 1 92 ? -4.587 16.763 -17.417 1.00 94.19 92 SER A O 1
ATOM 728 N N . ASN A 1 93 ? -3.576 18.236 -16.066 1.00 96.12 93 ASN A N 1
ATOM 729 C CA . ASN A 1 93 ? -4.669 18.363 -15.110 1.00 96.12 93 ASN A CA 1
ATOM 730 C C . ASN A 1 93 ? -4.463 19.634 -14.279 1.00 96.12 93 ASN A C 1
ATOM 732 O O . ASN A 1 93 ? -3.339 19.928 -13.873 1.00 96.12 93 ASN A O 1
ATOM 736 N N . TRP A 1 94 ? -5.539 20.373 -14.014 1.00 96.38 94 TRP A N 1
ATOM 737 C CA . TRP A 1 94 ? -5.483 21.645 -13.289 1.00 96.38 94 TRP A CA 1
ATOM 738 C C . TRP A 1 94 ? -5.037 21.497 -11.824 1.00 96.38 94 TRP A C 1
ATOM 740 O O . TRP A 1 94 ? -4.447 22.423 -11.278 1.00 96.38 94 TRP A O 1
ATOM 750 N N . ARG A 1 95 ? -5.251 20.328 -11.201 1.00 95.44 95 ARG A N 1
ATOM 751 C CA . ARG A 1 95 ? -4.802 20.009 -9.829 1.00 95.44 95 ARG A CA 1
ATOM 752 C C . ARG A 1 95 ? -3.323 19.622 -9.770 1.00 95.44 95 ARG A C 1
ATOM 754 O O . ARG A 1 95 ? -2.766 19.466 -8.689 1.00 95.44 95 ARG A O 1
ATOM 761 N N . SER A 1 96 ? -2.685 19.398 -10.918 1.00 94.69 96 SER A N 1
ATOM 762 C CA . SER A 1 96 ? -1.380 18.745 -11.000 1.00 94.69 96 SER A CA 1
ATOM 763 C C . SER A 1 96 ? -0.233 19.650 -10.557 1.00 94.69 96 SER A C 1
ATOM 765 O O . SER A 1 96 ? 0.064 20.657 -11.203 1.00 94.69 96 SER A O 1
ATOM 767 N N . THR A 1 97 ? 0.488 19.251 -9.512 1.00 94.62 97 THR A N 1
ATOM 768 C CA . THR A 1 97 ? 1.648 19.995 -8.997 1.00 94.62 97 THR A CA 1
ATOM 769 C C . THR A 1 97 ? 2.980 19.377 -9.420 1.00 94.62 97 THR A C 1
ATOM 771 O O . THR A 1 97 ? 3.947 20.108 -9.647 1.00 94.62 97 THR A O 1
ATOM 774 N N . LYS A 1 98 ? 3.045 18.048 -9.590 1.00 93.69 98 LYS A N 1
ATOM 775 C CA . LYS A 1 98 ? 4.278 17.310 -9.936 1.00 93.69 98 LYS A CA 1
ATOM 776 C C . LYS A 1 98 ? 4.043 16.232 -10.991 1.00 93.69 98 LYS A C 1
ATOM 778 O O . LYS A 1 98 ? 2.920 15.775 -11.203 1.00 93.69 98 LYS A O 1
ATOM 783 N N . THR A 1 99 ? 5.109 15.809 -11.670 1.00 94.50 99 THR A N 1
ATOM 784 C CA . THR A 1 99 ? 5.071 14.589 -12.493 1.00 94.50 99 THR A CA 1
ATOM 785 C C . THR A 1 99 ? 5.175 13.339 -11.619 1.00 94.50 99 THR A C 1
ATOM 787 O O . THR A 1 99 ? 5.750 13.365 -10.529 1.00 94.50 99 THR A O 1
ATOM 790 N N . LEU A 1 100 ? 4.686 12.208 -12.129 1.00 94.75 100 LEU A N 1
ATOM 791 C CA . LEU A 1 100 ? 4.824 10.913 -11.460 1.00 94.75 100 LEU A CA 1
ATOM 792 C C . LEU A 1 100 ? 6.299 10.538 -11.216 1.00 94.75 100 LEU A C 1
ATOM 794 O O . LEU A 1 100 ? 6.657 10.066 -10.143 1.00 94.75 100 LEU A O 1
ATOM 798 N N . ASN A 1 101 ? 7.174 10.792 -12.192 1.00 93.94 101 ASN A N 1
ATOM 799 C CA . ASN A 1 101 ? 8.602 10.484 -12.088 1.00 93.94 101 ASN A CA 1
ATOM 800 C C . ASN A 1 101 ? 9.297 11.282 -10.971 1.00 93.94 101 ASN A C 1
ATOM 802 O O . ASN A 1 101 ? 10.133 10.736 -10.255 1.00 93.94 101 ASN A O 1
ATOM 806 N N . GLU A 1 102 ? 8.967 12.568 -10.822 1.00 93.94 102 GLU A N 1
ATOM 807 C CA . GLU A 1 102 ? 9.476 13.400 -9.723 1.00 93.94 102 GLU A CA 1
ATOM 808 C C . GLU A 1 102 ? 8.997 12.864 -8.375 1.00 93.94 102 GLU A C 1
ATOM 810 O O . GLU A 1 102 ? 9.808 12.636 -7.482 1.00 93.94 102 GLU A O 1
ATOM 815 N N . TYR A 1 103 ? 7.704 12.560 -8.266 1.00 94.88 103 TYR A N 1
ATOM 816 C CA . TYR A 1 103 ? 7.112 12.062 -7.029 1.00 94.88 103 TYR A CA 1
ATOM 817 C C . TYR A 1 103 ? 7.714 10.726 -6.566 1.00 94.88 103 TYR A C 1
ATOM 819 O O . TYR A 1 103 ? 8.039 10.570 -5.388 1.00 94.88 103 TYR A O 1
ATOM 827 N N . LEU A 1 104 ? 7.941 9.776 -7.482 1.00 94.81 104 LEU A N 1
ATOM 828 C CA . LEU A 1 104 ? 8.588 8.507 -7.131 1.00 94.81 104 LEU A CA 1
ATOM 829 C C . LEU A 1 104 ? 10.065 8.682 -6.746 1.00 94.81 104 LEU A C 1
ATOM 831 O O . LEU A 1 104 ? 10.546 7.971 -5.866 1.00 94.81 104 LEU A O 1
ATOM 835 N N . LYS A 1 105 ? 10.788 9.633 -7.355 1.00 94.12 105 LYS A N 1
ATOM 836 C CA . LYS A 1 105 ? 12.177 9.949 -6.971 1.00 94.12 105 LYS A CA 1
ATOM 837 C C . LYS A 1 105 ? 12.269 10.509 -5.564 1.00 94.12 105 LYS A C 1
ATOM 839 O O . LYS A 1 105 ? 13.099 10.042 -4.792 1.00 94.12 105 LYS A O 1
ATOM 844 N N . GLU A 1 106 ? 11.416 11.477 -5.242 1.00 94.38 106 GLU A N 1
ATOM 845 C CA . GLU A 1 106 ? 11.360 12.100 -3.915 1.00 94.38 106 GLU A CA 1
ATOM 846 C C . GLU A 1 106 ? 11.091 11.065 -2.816 1.00 94.38 106 GLU A C 1
ATOM 848 O O . GLU A 1 106 ? 11.680 11.131 -1.742 1.00 94.38 106 GLU A O 1
ATOM 853 N N . ASN A 1 107 ? 10.260 10.062 -3.111 1.00 94.12 107 ASN A N 1
ATOM 854 C CA . ASN A 1 107 ? 9.902 8.999 -2.173 1.00 94.12 107 ASN A CA 1
ATOM 855 C C . ASN A 1 107 ? 10.801 7.753 -2.270 1.00 94.12 107 ASN A C 1
ATOM 857 O O . ASN A 1 107 ? 10.520 6.745 -1.627 1.00 94.12 107 ASN A O 1
ATOM 861 N N . SER A 1 108 ? 11.888 7.797 -3.049 1.00 94.50 108 SER A N 1
ATOM 862 C CA . SER A 1 108 ? 12.825 6.672 -3.213 1.00 94.50 108 SER A CA 1
ATOM 863 C C . SER A 1 108 ? 12.176 5.360 -3.702 1.00 94.50 108 SER A C 1
ATOM 865 O O . SER A 1 108 ? 12.593 4.262 -3.313 1.00 94.50 108 SER A O 1
ATOM 867 N N . ILE A 1 109 ? 11.173 5.469 -4.579 1.00 95.38 109 ILE A N 1
ATOM 868 C CA . ILE A 1 109 ? 10.427 4.342 -5.155 1.00 95.38 109 ILE A CA 1
ATOM 869 C C . ILE A 1 109 ? 10.918 4.035 -6.563 1.00 95.38 109 ILE A C 1
ATOM 871 O O . ILE A 1 109 ? 11.027 4.927 -7.408 1.00 95.38 109 ILE A O 1
ATOM 875 N N . VAL A 1 110 ? 11.194 2.759 -6.821 1.00 95.38 110 VAL A N 1
ATOM 876 C CA . VAL A 1 110 ? 11.685 2.289 -8.117 1.00 95.38 110 VAL A CA 1
ATOM 877 C C . VAL A 1 110 ? 10.500 2.004 -9.039 1.00 95.38 110 VAL A C 1
ATOM 879 O O . VAL A 1 110 ? 9.583 1.262 -8.684 1.00 95.38 110 VAL A O 1
ATOM 882 N N . GLY A 1 111 ? 10.526 2.599 -10.229 1.00 95.25 111 GLY A N 1
ATOM 883 C CA . GLY A 1 111 ? 9.553 2.377 -11.290 1.00 95.25 111 GLY A CA 1
ATOM 884 C C . GLY A 1 111 ? 10.193 1.761 -12.534 1.00 95.25 111 GLY A C 1
ATOM 885 O O . GLY A 1 111 ? 11.359 2.022 -12.847 1.00 95.25 111 GLY A O 1
ATOM 886 N N . ILE A 1 112 ? 9.422 0.964 -13.269 1.00 96.00 112 ILE A N 1
ATOM 887 C CA . ILE A 1 112 ? 9.812 0.418 -14.572 1.00 96.00 112 ILE A CA 1
ATOM 888 C C . ILE A 1 112 ? 8.704 0.592 -15.615 1.00 96.00 112 ILE A C 1
ATOM 890 O O . ILE A 1 112 ? 7.546 0.241 -15.383 1.00 96.00 112 ILE A O 1
ATOM 894 N N . GLU A 1 113 ? 9.066 1.180 -16.749 1.00 96.00 113 GLU A N 1
ATOM 895 C CA . GLU A 1 113 ? 8.189 1.406 -17.898 1.00 96.00 113 GLU A CA 1
ATOM 896 C C . GLU A 1 113 ? 8.611 0.559 -19.107 1.00 96.00 113 GLU A C 1
ATOM 898 O O . GLU A 1 113 ? 9.686 -0.042 -19.115 1.00 96.00 113 GLU A O 1
ATOM 903 N N . ASP A 1 114 ? 7.762 0.524 -20.132 1.00 95.62 114 ASP A N 1
ATOM 904 C CA . ASP A 1 114 ? 7.895 -0.267 -21.361 1.00 95.62 114 ASP A CA 1
ATOM 905 C C . ASP A 1 114 ? 7.920 -1.791 -21.161 1.00 95.62 114 ASP A C 1
ATOM 907 O O . ASP A 1 114 ? 8.416 -2.551 -21.990 1.00 95.62 114 ASP A O 1
ATOM 911 N N . ILE A 1 115 ? 7.309 -2.265 -20.076 1.00 93.50 115 ILE A N 1
ATOM 912 C CA . ILE A 1 115 ? 7.022 -3.691 -19.901 1.00 93.50 115 ILE A CA 1
ATOM 913 C C . ILE A 1 115 ? 5.710 -4.038 -20.598 1.00 93.50 115 ILE A C 1
ATOM 915 O O . ILE A 1 115 ? 4.749 -3.272 -20.558 1.00 93.50 115 ILE A O 1
ATOM 919 N N . ASP A 1 116 ? 5.629 -5.229 -21.196 1.00 95.44 116 ASP A N 1
ATOM 920 C CA . ASP A 1 116 ? 4.345 -5.825 -21.572 1.00 95.44 116 ASP A CA 1
ATOM 921 C C . ASP A 1 116 ? 3.546 -6.196 -20.308 1.00 95.44 116 ASP A C 1
ATOM 923 O O . ASP A 1 116 ? 3.561 -7.331 -19.818 1.00 95.44 116 ASP A O 1
ATOM 927 N N . THR A 1 117 ? 2.849 -5.202 -19.751 1.00 94.81 117 THR A N 1
ATOM 928 C CA . THR A 1 117 ? 2.031 -5.357 -18.543 1.00 94.81 117 THR A CA 1
ATOM 929 C C . THR A 1 117 ? 0.880 -6.334 -18.758 1.00 94.81 117 THR A C 1
ATOM 931 O O . THR A 1 117 ? 0.428 -6.958 -17.798 1.00 94.81 117 THR A O 1
ATOM 934 N N . ARG A 1 118 ? 0.431 -6.548 -20.003 1.00 95.50 118 ARG A N 1
ATOM 935 C CA . ARG A 1 118 ? -0.598 -7.540 -20.338 1.00 95.50 118 ARG A CA 1
ATOM 936 C C . ARG A 1 118 ? -0.046 -8.958 -20.246 1.00 95.50 118 ARG A C 1
ATOM 938 O O . ARG A 1 118 ? -0.737 -9.819 -19.698 1.00 95.50 118 ARG A O 1
ATOM 945 N N . ALA A 1 119 ? 1.156 -9.210 -20.759 1.00 94.69 119 ALA A N 1
ATOM 946 C CA . ALA A 1 119 ? 1.830 -10.496 -20.599 1.00 94.69 119 ALA A CA 1
ATOM 947 C C . ALA A 1 119 ? 2.087 -10.796 -19.117 1.00 94.69 119 ALA A C 1
ATOM 949 O O . ALA A 1 119 ? 1.701 -11.867 -18.647 1.00 94.69 119 ALA A O 1
ATOM 950 N N . LEU A 1 120 ? 2.614 -9.824 -18.364 1.00 93.19 120 LEU A N 1
ATOM 951 C CA . LEU A 1 120 ? 2.831 -9.953 -16.919 1.00 93.19 120 LEU A CA 1
ATOM 952 C C . LEU A 1 120 ? 1.521 -10.231 -16.161 1.00 93.19 120 LEU A C 1
ATOM 954 O O . LEU A 1 120 ? 1.446 -11.157 -15.360 1.00 93.19 120 LEU A O 1
ATOM 958 N N . THR A 1 121 ? 0.448 -9.503 -16.472 1.00 92.62 121 THR A N 1
ATOM 959 C CA . THR A 1 121 ? -0.875 -9.715 -15.857 1.00 92.62 121 THR A CA 1
ATOM 960 C C . THR A 1 121 ? -1.434 -11.105 -16.159 1.00 92.62 121 THR A C 1
ATOM 962 O O . THR A 1 121 ? -1.928 -11.787 -15.261 1.00 92.62 121 THR A O 1
ATOM 965 N N . LYS A 1 122 ? -1.359 -11.560 -17.418 1.00 93.25 122 LYS A N 1
ATOM 966 C CA . LYS A 1 122 ? -1.793 -12.916 -17.796 1.00 93.25 122 LYS A CA 1
ATOM 967 C C . LYS A 1 122 ? -1.006 -13.979 -17.039 1.00 93.25 122 LYS A C 1
ATOM 969 O O . LYS A 1 122 ? -1.599 -14.962 -16.601 1.00 93.25 122 LYS A O 1
ATOM 974 N N . HIS A 1 123 ? 0.296 -13.765 -16.890 1.00 92.06 123 HIS A N 1
ATOM 975 C CA . HIS A 1 123 ? 1.194 -14.664 -16.184 1.00 92.06 123 HIS A CA 1
ATOM 976 C C . HIS A 1 123 ? 0.813 -14.799 -14.705 1.00 92.06 123 HIS A C 1
ATOM 978 O O . HIS A 1 123 ? 0.535 -15.908 -14.248 1.00 92.06 123 HIS A O 1
ATOM 984 N N . ILE A 1 124 ? 0.649 -13.672 -14.002 1.00 88.62 124 ILE A N 1
ATOM 985 C CA . ILE A 1 124 ? 0.201 -13.631 -12.598 1.00 88.62 124 ILE A CA 1
ATOM 986 C C . ILE A 1 124 ? -1.188 -14.259 -12.442 1.00 88.62 124 ILE A C 1
ATOM 988 O O . ILE A 1 124 ? -1.433 -15.021 -11.515 1.00 88.62 124 ILE A O 1
ATOM 992 N N . ARG A 1 125 ? -2.115 -14.014 -13.372 1.00 87.44 125 ARG A N 1
ATOM 993 C CA . ARG A 1 125 ? -3.453 -14.623 -13.322 1.00 87.44 125 ARG A CA 1
ATOM 994 C C . ARG A 1 125 ? -3.410 -16.155 -13.443 1.00 87.44 125 ARG A C 1
ATOM 996 O O . ARG A 1 125 ? -4.219 -16.847 -12.825 1.00 87.44 125 ARG A O 1
ATOM 1003 N N . LEU A 1 126 ? -2.506 -16.694 -14.264 1.00 87.50 126 LEU A N 1
ATOM 1004 C CA . LEU A 1 126 ? -2.394 -18.136 -14.512 1.00 87.50 126 LEU A CA 1
ATOM 1005 C C . LEU A 1 126 ? -1.609 -18.868 -13.422 1.00 87.50 126 LEU A C 1
ATOM 1007 O O . LEU A 1 126 ? -2.036 -19.951 -13.021 1.00 87.50 126 LEU A O 1
ATOM 1011 N N . GLN A 1 127 ? -0.513 -18.289 -12.937 1.00 86.31 127 GLN A N 1
ATOM 1012 C CA . GLN A 1 127 ? 0.396 -18.928 -11.976 1.00 86.31 127 GLN A CA 1
ATOM 1013 C C . GLN A 1 127 ? 0.146 -18.496 -10.525 1.00 86.31 127 GLN A C 1
ATOM 1015 O O . GLN A 1 127 ? 0.459 -19.233 -9.598 1.00 86.31 127 GLN A O 1
ATOM 1020 N N . GLY A 1 128 ? -0.505 -17.352 -10.330 1.00 79.12 128 GLY A N 1
ATOM 1021 C CA . GLY A 1 128 ? -0.737 -16.729 -9.035 1.00 79.12 128 GLY A CA 1
ATOM 1022 C C . GLY A 1 128 ? 0.222 -15.575 -8.746 1.00 79.12 128 GLY A C 1
ATOM 1023 O O . GLY A 1 128 ? 1.163 -15.317 -9.498 1.00 79.12 128 GLY A O 1
ATOM 1024 N N . ALA A 1 129 ? -0.052 -14.853 -7.662 1.00 79.50 129 ALA A N 1
ATOM 1025 C CA . ALA A 1 129 ? 0.836 -13.819 -7.151 1.00 79.50 129 ALA A CA 1
ATOM 1026 C C . ALA A 1 129 ? 2.141 -14.461 -6.664 1.00 79.50 129 ALA A C 1
ATOM 1028 O O . ALA A 1 129 ? 2.125 -15.472 -5.960 1.00 79.50 129 ALA A O 1
ATOM 1029 N N . MET A 1 130 ? 3.264 -13.883 -7.080 1.00 87.25 130 MET A N 1
ATOM 1030 C CA . MET A 1 130 ? 4.576 -14.508 -6.951 1.00 87.25 130 MET A CA 1
ATOM 1031 C C . MET A 1 130 ? 5.642 -13.487 -6.592 1.00 87.25 130 MET A C 1
ATOM 1033 O O . MET A 1 130 ? 5.495 -12.287 -6.852 1.00 87.25 130 MET A O 1
ATOM 1037 N N . LYS A 1 131 ? 6.731 -13.965 -6.000 1.00 91.75 131 LYS A N 1
ATOM 1038 C CA . LYS A 1 131 ? 7.841 -13.099 -5.600 1.00 91.75 131 LYS A CA 1
ATOM 1039 C C . LYS A 1 131 ? 8.572 -12.568 -6.822 1.00 91.75 131 LYS A C 1
ATOM 1041 O O . LYS A 1 131 ? 8.792 -13.288 -7.798 1.00 91.75 131 LYS A O 1
ATOM 1046 N N . ALA A 1 132 ? 9.017 -11.327 -6.727 1.00 93.69 132 ALA A N 1
ATOM 1047 C CA . ALA A 1 132 ? 9.858 -10.711 -7.724 1.00 93.69 132 ALA A CA 1
ATOM 1048 C C . ALA A 1 132 ? 10.888 -9.770 -7.131 1.00 93.69 132 ALA A C 1
ATOM 1050 O O . ALA A 1 132 ? 10.776 -9.265 -6.010 1.00 93.69 132 ALA A O 1
ATOM 1051 N N . VAL A 1 133 ? 11.882 -9.510 -7.966 1.00 94.69 133 VAL A N 1
ATOM 1052 C CA . VAL A 1 133 ? 12.855 -8.454 -7.765 1.00 94.69 133 VAL A CA 1
ATOM 1053 C C . VAL A 1 133 ? 12.762 -7.472 -8.924 1.00 94.69 133 VAL A C 1
ATOM 1055 O O . VAL A 1 133 ? 12.764 -7.857 -10.095 1.00 94.69 133 VAL A O 1
ATOM 1058 N N . LEU A 1 134 ? 12.671 -6.195 -8.581 1.00 93.75 134 LEU A N 1
ATOM 1059 C CA . LEU A 1 134 ? 12.803 -5.077 -9.497 1.00 93.75 134 LEU A CA 1
ATOM 1060 C C . LEU A 1 134 ? 14.207 -4.503 -9.326 1.00 93.75 134 LEU A C 1
ATOM 1062 O O . LEU A 1 134 ? 14.563 -4.095 -8.221 1.00 93.75 134 LEU A O 1
ATOM 1066 N N . SER A 1 135 ? 15.001 -4.461 -10.395 1.00 93.75 135 SER A N 1
ATOM 1067 C CA . SER A 1 135 ? 16.370 -3.944 -10.334 1.00 93.75 135 SER A CA 1
ATOM 1068 C C . SER A 1 135 ? 16.680 -2.985 -11.476 1.00 93.75 135 SER A C 1
ATOM 1070 O O . SER A 1 135 ? 16.331 -3.212 -12.640 1.00 93.75 135 SER A O 1
ATOM 1072 N N . THR A 1 136 ? 17.356 -1.892 -11.123 1.00 90.56 136 THR A N 1
ATOM 1073 C CA . THR A 1 136 ? 17.929 -0.915 -12.064 1.00 90.56 136 THR A CA 1
ATOM 1074 C C . THR A 1 136 ? 19.457 -0.984 -12.127 1.00 90.56 136 THR A C 1
ATOM 1076 O O . THR A 1 136 ? 20.078 -0.191 -12.835 1.00 90.56 136 THR A O 1
ATOM 1079 N N . GLU A 1 137 ? 20.065 -1.859 -11.326 1.00 89.56 137 GLU A N 1
ATOM 1080 C CA . GLU A 1 137 ? 21.517 -1.959 -11.138 1.00 89.56 137 GLU A CA 1
ATOM 1081 C C . GLU A 1 137 ? 22.023 -3.308 -11.634 1.00 89.56 137 GLU A C 1
ATOM 1083 O O . GLU A 1 137 ? 22.860 -3.364 -12.534 1.00 89.56 137 GLU A O 1
ATOM 1088 N N . ASP A 1 138 ? 21.455 -4.386 -11.097 1.00 88.19 138 ASP A N 1
ATOM 1089 C CA . ASP A 1 138 ? 21.696 -5.736 -11.577 1.00 88.19 138 ASP A CA 1
ATOM 1090 C C . ASP A 1 138 ? 20.797 -6.007 -12.787 1.00 88.19 138 ASP A C 1
ATOM 1092 O O . ASP A 1 138 ? 19.573 -5.885 -12.731 1.00 88.19 138 ASP A O 1
ATOM 1096 N N . LEU A 1 139 ? 21.428 -6.343 -13.908 1.00 88.94 139 LEU A N 1
ATOM 1097 C CA . LEU A 1 139 ? 20.755 -6.661 -15.161 1.00 88.94 139 LEU A CA 1
ATOM 1098 C C . LEU A 1 139 ? 21.010 -8.114 -15.579 1.00 88.94 139 LEU A C 1
ATOM 1100 O O . LEU A 1 139 ? 20.687 -8.459 -16.718 1.00 88.94 139 LEU A O 1
ATOM 1104 N N . ASP A 1 140 ? 21.575 -8.959 -14.715 1.00 92.25 140 ASP A N 1
ATOM 1105 C CA . ASP A 1 140 ? 21.750 -10.383 -14.997 1.00 92.25 140 ASP A CA 1
ATOM 1106 C C . ASP A 1 140 ? 20.483 -11.183 -14.662 1.00 92.25 140 ASP A C 1
ATOM 1108 O O . ASP A 1 140 ? 19.995 -11.190 -13.532 1.00 92.25 140 ASP A O 1
ATOM 1112 N N . ASP A 1 141 ? 19.952 -11.900 -15.654 1.00 91.81 141 ASP A N 1
ATOM 1113 C CA . ASP A 1 141 ? 18.672 -12.606 -15.522 1.00 91.81 141 ASP A CA 1
ATOM 1114 C C . ASP A 1 141 ? 18.757 -13.728 -14.466 1.00 91.81 141 ASP A C 1
ATOM 1116 O O . ASP A 1 141 ? 17.838 -13.908 -13.666 1.00 91.81 141 ASP A O 1
ATOM 1120 N N . LYS A 1 142 ? 19.881 -14.457 -14.405 1.00 90.88 142 LYS A N 1
ATOM 1121 C CA . LYS A 1 142 ? 20.058 -15.584 -13.471 1.00 90.88 142 LYS A CA 1
ATOM 1122 C C . LYS A 1 142 ? 20.216 -15.106 -12.028 1.00 90.88 142 LYS A C 1
ATOM 1124 O O . LYS A 1 142 ? 19.634 -15.706 -11.119 1.00 90.88 142 LYS A O 1
ATOM 1129 N N . SER A 1 143 ? 20.982 -14.039 -11.820 1.00 91.88 143 SER A N 1
ATOM 1130 C CA . SER A 1 143 ? 21.158 -13.385 -10.522 1.00 91.88 143 SER A CA 1
ATOM 1131 C C . SER A 1 143 ? 19.817 -12.914 -9.962 1.00 91.88 143 SER A C 1
ATOM 1133 O O . SER A 1 143 ? 19.460 -13.263 -8.832 1.00 91.88 143 SER A O 1
ATOM 1135 N N . LEU A 1 144 ? 19.025 -12.206 -10.774 1.00 90.31 144 LEU A N 1
ATOM 1136 C CA . LEU A 1 144 ? 17.729 -11.672 -10.361 1.00 90.31 144 LEU A CA 1
ATOM 1137 C C . LEU A 1 144 ? 16.721 -12.775 -10.011 1.00 90.31 144 LEU A C 1
ATOM 1139 O O . LEU A 1 144 ? 16.076 -12.705 -8.968 1.00 90.31 144 LEU A O 1
ATOM 1143 N N . VAL A 1 145 ? 16.629 -13.844 -10.805 1.00 91.69 145 VAL A N 1
ATOM 1144 C CA . VAL A 1 145 ? 15.742 -14.978 -10.480 1.00 91.69 145 VAL A CA 1
ATOM 1145 C C . VAL A 1 145 ? 16.172 -15.661 -9.175 1.00 91.69 145 VAL A C 1
ATOM 1147 O O . VAL A 1 145 ? 15.330 -16.012 -8.345 1.00 91.69 145 VAL A O 1
ATOM 1150 N N . LYS A 1 146 ? 17.481 -15.816 -8.934 1.00 91.75 146 LYS A N 1
ATOM 1151 C CA . LYS A 1 146 ? 17.995 -16.374 -7.670 1.00 91.75 146 LYS A CA 1
ATOM 1152 C C . LYS A 1 146 ? 17.643 -15.484 -6.474 1.00 91.75 146 LYS A C 1
ATOM 1154 O O . LYS A 1 146 ? 17.275 -15.999 -5.417 1.00 91.75 146 LYS A O 1
ATOM 1159 N N . LYS A 1 147 ? 17.734 -14.165 -6.645 1.00 91.44 147 LYS A N 1
ATOM 1160 C CA . LYS A 1 147 ? 17.335 -13.161 -5.651 1.00 91.44 147 LYS A CA 1
ATOM 1161 C C . LYS A 1 147 ? 15.831 -13.211 -5.362 1.00 91.44 147 LYS A C 1
ATOM 1163 O O . LYS A 1 147 ? 15.463 -13.270 -4.192 1.00 91.44 147 LYS A O 1
ATOM 1168 N N . ALA A 1 148 ? 14.984 -13.284 -6.392 1.00 89.25 148 ALA A N 1
ATOM 1169 C CA . ALA A 1 148 ? 13.531 -13.420 -6.246 1.00 89.25 148 ALA A CA 1
ATOM 1170 C C . ALA A 1 148 ? 13.152 -14.688 -5.461 1.00 89.25 148 ALA A C 1
ATOM 1172 O O . ALA A 1 148 ? 12.399 -14.612 -4.495 1.00 89.25 148 ALA A O 1
ATOM 1173 N N . LYS A 1 149 ? 13.756 -15.840 -5.789 1.00 88.62 149 LYS A N 1
ATOM 1174 C CA . LYS A 1 149 ? 13.530 -17.102 -5.057 1.00 88.62 149 LYS A CA 1
ATOM 1175 C C . LYS A 1 149 ? 13.940 -17.028 -3.584 1.00 88.62 149 LYS A C 1
ATOM 1177 O O . LYS A 1 149 ? 13.288 -17.631 -2.733 1.00 88.62 149 LYS A O 1
ATOM 1182 N N . LYS A 1 150 ? 15.025 -16.306 -3.278 1.00 88.56 150 LYS A N 1
ATOM 1183 C CA . LYS A 1 150 ? 15.538 -16.137 -1.909 1.00 88.56 150 LYS A CA 1
ATOM 1184 C C . LYS A 1 150 ? 14.736 -15.115 -1.094 1.00 88.56 150 LYS A C 1
ATOM 1186 O O . LYS A 1 150 ? 14.884 -15.085 0.127 1.00 88.56 150 LYS A O 1
ATOM 1191 N N . SER A 1 151 ? 13.912 -14.278 -1.728 1.00 81.56 151 SER A N 1
ATOM 1192 C CA . SER A 1 151 ? 13.179 -13.244 -1.004 1.00 81.56 151 SER A CA 1
ATOM 1193 C C . SER A 1 151 ? 12.188 -13.864 -0.014 1.00 81.56 151 SER A C 1
ATOM 1195 O O . SER A 1 151 ? 11.573 -14.915 -0.252 1.00 81.56 151 SER A O 1
ATOM 1197 N N . GLN A 1 152 ? 12.032 -13.193 1.124 1.00 71.81 152 GLN A N 1
ATOM 1198 C CA . GLN A 1 152 ? 10.931 -13.473 2.033 1.00 71.81 152 GLN A CA 1
ATOM 1199 C C . GLN A 1 152 ? 9.629 -13.091 1.305 1.00 71.81 152 GLN A C 1
ATOM 1201 O O . GLN A 1 152 ? 9.546 -12.016 0.713 1.00 71.81 152 GLN A O 1
ATOM 1206 N N . GLY A 1 153 ? 8.669 -14.018 1.230 1.00 71.00 153 GLY A N 1
ATOM 1207 C CA . GLY A 1 153 ? 7.334 -13.735 0.679 1.00 71.00 153 GLY A CA 1
ATOM 1208 C C . GLY A 1 153 ? 6.466 -12.997 1.701 1.00 71.00 153 GLY A C 1
ATOM 1209 O O . GLY A 1 153 ? 6.921 -12.769 2.813 1.00 71.00 153 GLY A O 1
ATOM 1210 N N . LEU A 1 154 ? 5.214 -12.663 1.370 1.00 69.50 154 LEU A N 1
ATOM 1211 C CA . LEU A 1 154 ? 4.330 -11.956 2.318 1.00 69.50 154 LEU A CA 1
ATOM 1212 C C . LEU A 1 154 ? 3.585 -12.882 3.292 1.00 69.50 154 LEU A C 1
ATOM 1214 O O . LEU A 1 154 ? 3.025 -12.409 4.276 1.00 69.50 154 LEU A O 1
ATOM 1218 N N . VAL A 1 155 ? 3.543 -14.190 3.027 1.00 67.50 155 VAL A N 1
ATOM 1219 C CA . VAL A 1 155 ? 2.776 -15.138 3.851 1.00 67.50 155 VAL A CA 1
ATOM 1220 C C . VAL A 1 155 ? 3.436 -15.306 5.217 1.00 67.50 155 VAL A C 1
ATOM 1222 O O . VAL A 1 155 ? 4.624 -15.617 5.298 1.00 67.50 155 VAL A O 1
ATOM 1225 N N . GLY A 1 156 ? 2.655 -15.115 6.284 1.00 67.50 156 GLY A N 1
ATOM 1226 C CA . GLY A 1 156 ? 3.122 -15.259 7.665 1.00 67.50 156 GLY A CA 1
ATOM 1227 C C . GLY A 1 156 ? 3.968 -14.096 8.193 1.00 67.50 156 GLY A C 1
ATOM 1228 O O . GLY A 1 156 ? 4.517 -14.207 9.289 1.00 67.50 156 GLY A O 1
ATOM 1229 N N . ILE A 1 157 ? 4.081 -12.985 7.454 1.00 79.50 157 ILE A N 1
ATOM 1230 C CA . ILE A 1 157 ? 4.797 -11.789 7.913 1.00 79.50 157 ILE A CA 1
ATOM 1231 C C . ILE A 1 157 ? 3.799 -10.738 8.393 1.00 79.50 157 ILE A C 1
ATOM 1233 O O . ILE A 1 157 ? 2.911 -10.316 7.657 1.00 79.50 157 ILE A O 1
ATOM 1237 N N . ASP A 1 158 ? 3.991 -10.274 9.627 1.00 85.12 158 ASP A N 1
ATOM 1238 C CA . ASP A 1 158 ? 3.302 -9.094 10.147 1.00 85.12 158 ASP A CA 1
ATOM 1239 C C . ASP A 1 158 ? 3.877 -7.835 9.484 1.00 85.12 158 ASP A C 1
ATOM 1241 O O . ASP A 1 158 ? 4.936 -7.345 9.885 1.00 85.12 158 ASP A O 1
ATOM 1245 N N . LEU A 1 159 ? 3.182 -7.347 8.453 1.00 85.81 159 LEU A N 1
ATOM 1246 C CA . LEU A 1 159 ? 3.458 -6.074 7.775 1.00 85.81 159 LEU A CA 1
ATOM 1247 C C . LEU A 1 159 ? 2.705 -4.906 8.417 1.00 85.81 159 LEU A C 1
ATOM 1249 O O . LEU A 1 159 ? 3.063 -3.746 8.205 1.00 85.81 159 LEU A O 1
ATOM 1253 N N . VAL A 1 160 ? 1.687 -5.200 9.230 1.00 87.12 160 VAL A N 1
ATOM 1254 C CA . VAL A 1 160 ? 0.889 -4.198 9.938 1.00 87.12 160 VAL A CA 1
ATOM 1255 C C . VAL A 1 160 ? 1.768 -3.397 10.893 1.00 87.12 160 VAL A C 1
ATOM 1257 O O . VAL A 1 160 ? 1.659 -2.171 10.952 1.00 87.12 160 VAL A O 1
ATOM 1260 N N . LYS A 1 161 ? 2.715 -4.055 11.570 1.00 89.06 161 LYS A N 1
ATOM 1261 C CA . LYS A 1 161 ? 3.690 -3.390 12.451 1.00 89.06 161 LYS A CA 1
ATOM 1262 C C . LYS A 1 161 ? 4.517 -2.295 11.753 1.00 89.06 161 LYS A C 1
ATOM 1264 O O . LYS A 1 161 ? 4.956 -1.368 12.424 1.00 89.06 161 LYS A O 1
ATOM 1269 N N . ASP A 1 162 ? 4.723 -2.398 10.438 1.00 87.06 162 ASP A N 1
ATOM 1270 C CA . ASP A 1 162 ? 5.548 -1.463 9.661 1.00 87.06 162 ASP A CA 1
ATOM 1271 C C . ASP A 1 162 ? 4.719 -0.294 9.091 1.00 87.06 162 ASP A C 1
ATOM 1273 O O . ASP A 1 162 ? 5.276 0.707 8.617 1.00 87.06 162 ASP A O 1
ATOM 1277 N N . VAL A 1 163 ? 3.385 -0.418 9.120 1.00 90.69 163 VAL A N 1
ATOM 1278 C CA . VAL A 1 163 ? 2.439 0.569 8.576 1.00 90.69 163 VAL A CA 1
ATOM 1279 C C . VAL A 1 163 ? 1.504 1.182 9.614 1.00 90.69 163 VAL A C 1
ATOM 1281 O O . VAL A 1 163 ? 0.887 2.200 9.308 1.00 90.69 163 VAL A O 1
ATOM 1284 N N . THR A 1 164 ? 1.439 0.665 10.836 1.00 92.56 164 THR A N 1
ATOM 1285 C CA . THR A 1 164 ? 0.702 1.298 11.941 1.00 92.56 164 THR A CA 1
ATOM 1286 C C . THR A 1 164 ? 1.372 2.601 12.404 1.00 92.56 164 THR A C 1
ATOM 1288 O O . THR A 1 164 ? 2.577 2.796 12.224 1.00 92.56 164 THR A O 1
ATOM 1291 N N . TYR A 1 165 ? 0.611 3.507 13.016 1.00 90.62 165 TYR A N 1
ATOM 1292 C CA . TYR A 1 165 ? 1.141 4.607 13.825 1.00 90.62 165 TYR A CA 1
ATOM 1293 C C . TYR A 1 165 ? 1.881 4.089 15.066 1.00 90.62 165 TYR A C 1
ATOM 1295 O O . TYR A 1 165 ? 1.506 3.066 15.637 1.00 90.62 165 TYR A O 1
ATOM 1303 N N . ASP A 1 166 ? 2.881 4.849 15.524 1.00 89.38 166 ASP A N 1
ATOM 1304 C CA . ASP A 1 166 ? 3.641 4.542 16.747 1.00 89.38 166 ASP A CA 1
ATOM 1305 C C . ASP A 1 166 ? 2.877 4.899 18.029 1.00 89.38 166 ASP A C 1
ATOM 1307 O O . ASP A 1 166 ? 3.088 4.309 19.087 1.00 89.38 166 ASP A O 1
ATOM 1311 N N . LYS A 1 167 ? 2.009 5.912 17.955 1.00 92.50 167 LYS A N 1
ATOM 1312 C CA . LYS A 1 167 ? 1.244 6.448 19.086 1.00 92.50 167 LYS A CA 1
ATOM 1313 C C . LYS A 1 167 ? -0.170 6.776 18.646 1.00 92.50 167 LYS A C 1
ATOM 1315 O O . LYS A 1 167 ? -0.397 7.077 17.477 1.00 92.50 167 LYS A O 1
ATOM 1320 N N . ALA A 1 168 ? -1.100 6.763 19.597 1.00 93.31 168 ALA A N 1
ATOM 1321 C CA . ALA A 1 168 ? -2.460 7.204 19.334 1.00 93.31 168 ALA A CA 1
ATOM 1322 C C . ALA A 1 168 ? -2.473 8.672 18.883 1.00 93.31 168 ALA A C 1
ATOM 1324 O O . ALA A 1 168 ? -1.789 9.517 19.466 1.00 93.31 168 ALA A O 1
ATOM 1325 N N . GLN A 1 169 ? -3.246 8.969 17.842 1.00 92.19 169 GLN A N 1
ATOM 1326 C CA . GLN A 1 169 ? -3.364 10.306 17.272 1.00 92.19 169 GLN A CA 1
ATOM 1327 C C . GLN A 1 169 ? -4.826 10.714 17.145 1.00 92.19 169 GLN A C 1
ATOM 1329 O O . GLN A 1 169 ? -5.683 9.945 16.711 1.00 92.19 169 GLN A O 1
ATOM 1334 N N . GLN A 1 170 ? -5.114 11.963 17.502 1.00 93.25 170 GLN A N 1
ATOM 1335 C CA . GLN A 1 170 ? -6.427 12.544 17.269 1.00 93.25 170 GLN A CA 1
ATOM 1336 C C . GLN A 1 170 ? -6.489 13.066 15.832 1.00 93.25 170 GLN A C 1
ATOM 1338 O O . GLN A 1 170 ? -5.848 14.069 15.527 1.00 93.25 170 GLN A O 1
ATOM 1343 N N . TRP A 1 171 ? -7.264 12.402 14.973 1.00 92.31 171 TRP A N 1
ATOM 1344 C CA . TRP A 1 171 ? -7.424 12.813 13.576 1.00 92.31 171 TRP A CA 1
ATOM 1345 C C . TRP A 1 171 ? -8.484 13.905 13.427 1.00 92.31 171 TRP A C 1
ATOM 1347 O O . TRP A 1 171 ? -8.214 14.964 12.873 1.00 92.31 171 TRP A O 1
ATOM 1357 N N . SER A 1 172 ? -9.676 13.674 13.985 1.00 91.88 172 SER A N 1
ATOM 1358 C CA . SER A 1 172 ? -10.744 14.676 14.051 1.00 91.88 172 SER A CA 1
ATOM 1359 C C . SER A 1 172 ? -11.064 14.974 15.507 1.00 91.88 172 SER A C 1
ATOM 1361 O O . SER A 1 172 ? -11.328 14.053 16.281 1.00 91.88 172 SER A O 1
ATOM 1363 N N . LYS A 1 173 ? -11.018 16.249 15.904 1.00 89.56 173 LYS A N 1
ATOM 1364 C CA . LYS A 1 173 ? -11.360 16.698 17.268 1.00 89.56 173 LYS A CA 1
ATOM 1365 C C . LYS A 1 173 ? -12.848 16.993 17.435 1.00 89.56 173 LYS A C 1
ATOM 1367 O O . LYS A 1 173 ? -13.329 17.005 18.570 1.00 89.56 173 LYS A O 1
ATOM 1372 N N . GLU A 1 174 ? -13.531 17.195 16.320 1.00 87.75 174 GLU A N 1
ATOM 1373 C CA . GLU A 1 174 ? -14.921 17.610 16.224 1.00 87.75 174 GLU A CA 1
ATOM 1374 C C . GLU A 1 174 ? -15.791 16.406 15.874 1.00 87.75 174 GLU A C 1
ATOM 1376 O O . GLU A 1 174 ? -15.336 15.454 15.237 1.00 87.75 174 GLU A O 1
ATOM 1381 N N . GLY A 1 175 ? -17.032 16.420 16.346 1.00 90.88 175 GLY A N 1
ATOM 1382 C CA . GLY A 1 175 ? -17.958 15.321 16.130 1.00 90.88 175 GLY A CA 1
ATOM 1383 C C . GLY A 1 175 ? -18.821 15.018 17.344 1.00 90.88 175 GLY A C 1
ATOM 1384 O O . GLY A 1 175 ? -18.382 15.163 18.487 1.00 90.88 175 GLY A O 1
ATOM 1385 N N . LYS A 1 176 ? -20.041 14.547 17.084 1.00 93.38 176 LYS A N 1
ATOM 1386 C CA . LYS A 1 176 ? -20.953 14.039 18.115 1.00 93.38 176 LYS A CA 1
ATOM 1387 C C . LYS A 1 176 ? -20.553 12.638 18.581 1.00 93.38 176 LYS A C 1
ATOM 1389 O O . LYS A 1 176 ? -20.602 12.369 19.776 1.00 93.38 176 LYS A O 1
ATOM 1394 N N . TYR A 1 177 ? -20.167 11.768 17.647 1.00 95.19 177 TYR A N 1
ATOM 1395 C CA . TYR A 1 177 ? -19.889 10.355 17.922 1.00 95.19 177 TYR A CA 1
ATOM 1396 C C . TYR A 1 177 ? -18.389 10.102 18.032 1.00 95.19 177 TYR A C 1
ATOM 1398 O O . TYR A 1 177 ? -17.627 10.510 17.162 1.00 95.19 177 TYR A O 1
ATOM 1406 N N . LYS A 1 178 ? -17.935 9.416 19.073 1.00 96.06 178 LYS A N 1
ATOM 1407 C CA . LYS A 1 178 ? -16.531 9.051 19.277 1.00 96.06 178 LYS A CA 1
ATOM 1408 C C . LYS A 1 178 ? -16.241 7.720 18.602 1.00 96.06 178 LYS A C 1
ATOM 1410 O O . LYS A 1 178 ? -16.751 6.687 19.025 1.00 96.06 178 LYS A O 1
ATOM 1415 N N . VAL A 1 179 ? -15.376 7.728 17.598 1.00 96.81 179 VAL A N 1
ATOM 1416 C CA . VAL A 1 179 ? -14.957 6.512 16.896 1.00 96.81 179 VAL A CA 1
ATOM 1417 C C . VAL A 1 179 ? -13.476 6.271 17.141 1.00 96.81 179 VAL A C 1
ATOM 1419 O O . VAL A 1 179 ? -12.632 7.116 16.830 1.00 96.81 179 VAL A O 1
ATOM 1422 N N . ALA A 1 180 ? -13.168 5.101 17.692 1.00 96.88 180 ALA A N 1
ATOM 1423 C CA . ALA A 1 180 ? -11.803 4.618 17.825 1.00 96.88 180 ALA A CA 1
ATOM 1424 C C . ALA A 1 180 ? -11.442 3.779 16.592 1.00 96.88 180 ALA A C 1
ATOM 1426 O O . ALA A 1 180 ? -12.087 2.777 16.302 1.00 96.88 180 ALA A O 1
ATOM 1427 N N . VAL A 1 181 ? -10.420 4.191 15.850 1.00 96.81 181 VAL A N 1
ATOM 1428 C CA . VAL A 1 181 ? -9.933 3.480 14.664 1.00 96.81 181 VAL A CA 1
ATOM 1429 C C . VAL A 1 181 ? -8.673 2.722 15.046 1.00 96.81 181 VAL A C 1
ATOM 1431 O O . VAL A 1 181 ? -7.698 3.345 15.452 1.00 96.81 181 VAL A O 1
ATOM 1434 N N . LEU A 1 182 ? -8.678 1.400 14.913 1.00 95.69 182 LEU A N 1
ATOM 1435 C CA . LEU A 1 182 ? -7.483 0.584 15.083 1.00 95.69 182 LEU A CA 1
ATOM 1436 C C . LEU A 1 182 ? -6.718 0.548 13.758 1.00 95.69 182 LEU A C 1
ATOM 1438 O O . LEU A 1 182 ? -7.190 -0.030 12.776 1.00 95.69 182 LEU A O 1
ATOM 1442 N N . ASP A 1 183 ? -5.566 1.211 13.737 1.00 94.69 183 ASP A N 1
ATOM 1443 C CA . ASP A 1 183 ? -4.748 1.399 12.548 1.00 94.69 183 ASP A CA 1
ATOM 1444 C C . ASP A 1 183 ? -3.942 0.147 12.225 1.00 94.69 183 ASP A C 1
ATOM 1446 O O . ASP A 1 183 ? -2.922 -0.130 12.849 1.00 94.69 183 ASP A O 1
ATOM 1450 N N . CYS A 1 184 ? -4.386 -0.573 11.203 1.00 91.00 184 CYS A N 1
ATOM 1451 C CA . CYS A 1 184 ? -3.645 -1.668 10.595 1.00 91.00 184 CYS A CA 1
ATOM 1452 C C . CYS A 1 184 ? -2.963 -1.267 9.270 1.00 91.00 184 CYS A C 1
ATOM 1454 O O . CYS A 1 184 ? -2.488 -2.135 8.544 1.00 91.00 184 CYS A O 1
ATOM 1456 N N . GLY A 1 185 ? -2.927 0.024 8.930 1.00 89.44 185 GLY A N 1
ATOM 1457 C CA . GLY A 1 185 ? -2.595 0.539 7.597 1.00 89.44 185 GLY A CA 1
ATOM 1458 C C . GLY A 1 185 ? -3.710 1.416 7.024 1.00 89.44 185 GLY A C 1
ATOM 1459 O O . GLY A 1 185 ? -4.075 1.282 5.856 1.00 89.44 185 GLY A O 1
ATOM 1460 N N . VAL A 1 186 ? -4.287 2.287 7.849 1.00 92.12 186 VAL A N 1
ATOM 1461 C CA . VAL A 1 186 ? -5.487 3.057 7.533 1.00 92.12 186 VAL A CA 1
ATOM 1462 C C . VAL A 1 186 ? -5.263 4.038 6.387 1.00 92.12 186 VAL A C 1
ATOM 1464 O O . VAL A 1 186 ? -4.293 4.799 6.355 1.00 92.12 186 VAL A O 1
ATOM 1467 N N . LYS A 1 187 ? -6.223 4.058 5.463 1.00 91.75 187 LYS A N 1
ATOM 1468 C CA . LYS A 1 187 ? -6.317 5.073 4.414 1.00 91.75 187 LYS A CA 1
ATOM 1469 C C . LYS A 1 187 ? -6.957 6.353 4.933 1.00 91.75 187 LYS A C 1
ATOM 1471 O O . LYS A 1 187 ? -7.985 6.314 5.616 1.00 91.75 187 LYS A O 1
ATOM 1476 N N . PHE A 1 188 ? -6.412 7.502 4.549 1.00 92.88 188 PHE A N 1
ATOM 1477 C CA . PHE A 1 188 ? -6.936 8.808 4.943 1.00 92.88 188 PHE A CA 1
ATOM 1478 C C . PHE A 1 188 ? -8.390 9.006 4.522 1.00 92.88 188 PHE A C 1
ATOM 1480 O O . PHE A 1 188 ? -9.148 9.591 5.295 1.00 92.88 188 PHE A O 1
ATOM 1487 N N . ASN A 1 189 ? -8.835 8.466 3.384 1.00 90.94 189 ASN A N 1
ATOM 1488 C CA . ASN A 1 189 ? -10.236 8.595 2.993 1.00 90.94 189 ASN A CA 1
ATOM 1489 C C . ASN A 1 189 ? -11.210 7.918 3.974 1.00 90.94 189 ASN A C 1
ATOM 1491 O O . ASN A 1 189 ? -12.310 8.428 4.168 1.00 90.94 189 ASN A O 1
ATOM 1495 N N . ILE A 1 190 ? -10.820 6.833 4.659 1.00 92.06 190 ILE A N 1
ATOM 1496 C CA . ILE A 1 190 ? -11.653 6.230 5.719 1.00 92.06 190 ILE A CA 1
ATOM 1497 C C . ILE A 1 190 ? -11.860 7.246 6.847 1.00 92.06 190 ILE A C 1
ATOM 1499 O O . ILE A 1 190 ? -12.983 7.469 7.297 1.00 92.06 190 ILE A O 1
ATOM 1503 N N . LEU A 1 191 ? -10.781 7.911 7.263 1.00 93.69 191 LEU A N 1
ATOM 1504 C CA . LEU A 1 191 ? -10.815 8.916 8.323 1.00 93.69 191 LEU A CA 1
ATOM 1505 C C . LEU A 1 191 ? -11.615 10.159 7.906 1.00 93.69 191 LEU A C 1
ATOM 1507 O O . LEU A 1 191 ? -12.412 10.657 8.702 1.00 93.69 191 LEU A O 1
ATOM 1511 N N . ARG A 1 192 ? -11.462 10.620 6.654 1.00 93.69 192 ARG A N 1
ATOM 1512 C CA . ARG A 1 192 ? -12.276 11.703 6.068 1.00 93.69 192 ARG A CA 1
ATOM 1513 C C . ARG A 1 192 ? -13.763 11.337 6.095 1.00 93.69 192 ARG A C 1
ATOM 1515 O O . ARG A 1 192 ? -14.563 12.091 6.627 1.00 93.69 192 ARG A O 1
ATOM 1522 N N . LYS A 1 193 ? -14.134 10.136 5.635 1.00 94.06 193 LYS A N 1
ATOM 1523 C CA . LYS A 1 193 ? -15.534 9.676 5.595 1.00 94.06 193 LYS A CA 1
ATOM 1524 C C . LYS A 1 193 ? -16.172 9.501 6.970 1.00 94.06 193 LYS A C 1
ATOM 1526 O O . LYS A 1 193 ? -17.393 9.641 7.077 1.00 94.06 193 LYS A O 1
ATOM 1531 N N . LEU A 1 194 ? -15.387 9.187 7.998 1.00 94.00 194 LEU A N 1
ATOM 1532 C CA . LEU A 1 194 ? -15.853 9.208 9.384 1.00 94.00 194 LEU A CA 1
ATOM 1533 C C . LEU A 1 194 ? -16.081 10.644 9.868 1.00 94.00 194 LEU A C 1
ATOM 1535 O O . LEU A 1 194 ? -17.135 10.927 10.432 1.00 94.00 194 LEU A O 1
ATOM 1539 N N . ALA A 1 195 ? -15.136 11.551 9.617 1.00 93.62 195 ALA A N 1
ATOM 1540 C CA . ALA A 1 195 ? -15.277 12.959 9.985 1.00 93.62 195 ALA A CA 1
ATOM 1541 C C . ALA A 1 195 ? -16.503 13.608 9.309 1.00 93.62 195 ALA A C 1
ATOM 1543 O O . ALA A 1 195 ? -17.308 14.233 9.998 1.00 93.62 195 ALA A O 1
ATOM 1544 N N . ASP A 1 196 ? -16.727 13.343 8.015 1.00 93.81 196 ASP A N 1
ATOM 1545 C CA . ASP A 1 196 ? -17.908 13.788 7.251 1.00 93.81 196 ASP A CA 1
ATOM 1546 C C . ASP A 1 196 ? -19.237 13.321 7.878 1.00 93.81 196 ASP A C 1
ATOM 1548 O O . ASP A 1 196 ? -20.281 13.942 7.693 1.00 93.81 196 ASP A O 1
ATOM 1552 N N . ARG A 1 197 ? -19.216 12.212 8.630 1.00 94.69 197 ARG A N 1
ATOM 1553 C CA . ARG A 1 197 ? -20.377 11.644 9.340 1.00 94.69 197 ARG A CA 1
ATOM 1554 C C . ARG A 1 197 ? -20.487 12.134 10.784 1.00 94.69 197 ARG A C 1
ATOM 1556 O O . ARG A 1 197 ? -21.171 11.511 11.596 1.00 94.69 197 ARG A O 1
ATOM 1563 N N . ASN A 1 198 ? -19.853 13.265 11.096 1.00 94.31 198 ASN A N 1
ATOM 1564 C CA . ASN A 1 198 ? -19.869 13.893 12.414 1.00 94.31 198 ASN A CA 1
ATOM 1565 C C . ASN A 1 198 ? -19.242 13.002 13.508 1.00 94.31 198 ASN A C 1
ATOM 1567 O O . ASN A 1 198 ? -19.674 13.021 14.668 1.00 94.31 198 ASN A O 1
ATOM 1571 N N . CYS A 1 199 ? -18.230 12.207 13.138 1.00 95.19 199 CYS A N 1
ATOM 1572 C CA . CYS A 1 199 ? -17.463 11.396 14.075 1.00 95.19 199 CYS A CA 1
ATOM 1573 C C . CYS A 1 199 ? -16.172 12.105 14.504 1.00 95.19 199 CYS A C 1
ATOM 1575 O O . CYS A 1 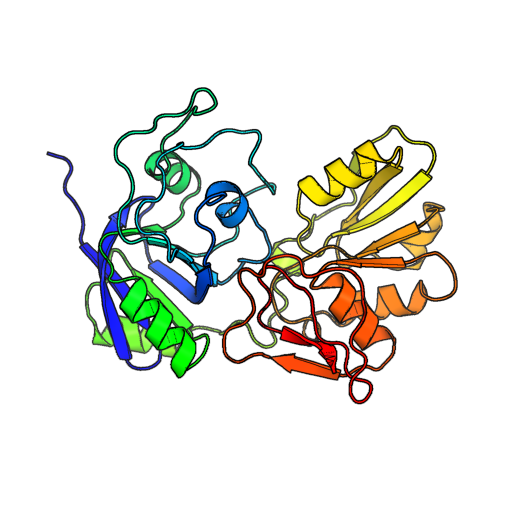199 ? -15.344 12.502 13.683 1.00 95.19 199 CYS A O 1
ATOM 1577 N N . LYS A 1 200 ? -15.957 12.160 15.816 1.00 96.12 200 LYS A N 1
ATOM 1578 C CA . LYS A 1 200 ? -14.682 12.467 16.450 1.00 96.12 200 LYS A CA 1
ATOM 1579 C C . LYS A 1 200 ? -13.798 11.226 16.389 1.00 96.12 200 LYS A C 1
ATOM 1581 O O . LYS A 1 200 ? -14.094 10.221 17.034 1.00 96.12 200 LYS A O 1
ATOM 1586 N N . VAL A 1 201 ? -12.714 11.301 15.621 1.00 96.62 201 VAL A N 1
ATOM 1587 C CA . VAL A 1 201 ? -11.888 10.138 15.271 1.00 96.62 201 VAL A CA 1
ATOM 1588 C C . VAL A 1 201 ? -10.568 10.148 16.033 1.00 96.62 201 VAL A C 1
ATOM 1590 O O . VAL A 1 201 ? -9.766 11.077 15.889 1.00 96.62 201 VAL A O 1
ATOM 1593 N N . THR A 1 202 ? -10.328 9.083 16.793 1.00 96.69 202 THR A N 1
ATOM 1594 C CA . THR A 1 202 ? -9.039 8.793 17.433 1.00 96.69 202 THR A CA 1
ATOM 1595 C C . THR A 1 202 ? -8.454 7.537 16.804 1.00 96.69 202 THR A C 1
ATOM 1597 O O . THR A 1 202 ? -9.088 6.485 16.808 1.00 96.69 202 THR A O 1
ATOM 1600 N N . VAL A 1 203 ? -7.254 7.653 16.248 1.00 96.38 203 VAL A N 1
ATOM 1601 C CA . VAL A 1 203 ? -6.533 6.558 15.599 1.00 96.38 203 VAL A CA 1
ATOM 1602 C C . VAL A 1 203 ? -5.576 5.943 16.613 1.00 96.38 203 VAL A C 1
ATOM 1604 O O . VAL A 1 203 ? -4.761 6.655 17.196 1.00 96.38 203 VAL A O 1
ATOM 1607 N N . TYR A 1 204 ? -5.680 4.639 16.833 1.00 95.94 204 TYR A N 1
ATOM 1608 C CA . TYR A 1 204 ? -4.872 3.862 17.767 1.00 95.94 204 TYR A CA 1
ATOM 1609 C C . TYR A 1 204 ? -3.931 2.921 17.011 1.00 95.94 204 TYR A C 1
ATOM 1611 O O . TYR A 1 204 ? -4.356 2.333 16.018 1.00 95.94 204 TYR A O 1
ATOM 1619 N N . PRO A 1 205 ? -2.687 2.728 17.479 1.00 95.50 205 PRO A N 1
ATOM 1620 C CA . PRO A 1 205 ? -1.784 1.720 16.936 1.00 95.50 205 PRO A CA 1
ATOM 1621 C C . PRO A 1 205 ? -2.380 0.308 16.939 1.00 95.50 205 PRO A C 1
ATOM 1623 O O . PRO A 1 205 ? -3.084 -0.064 17.876 1.00 95.50 205 PRO A O 1
ATOM 1626 N N . ALA A 1 206 ? -2.010 -0.533 15.971 1.00 92.75 206 ALA A N 1
ATOM 1627 C CA . ALA A 1 206 ? -2.500 -1.912 15.856 1.00 92.75 206 ALA A CA 1
ATOM 1628 C C . ALA A 1 206 ? -2.336 -2.753 17.142 1.00 92.75 206 ALA A C 1
ATOM 1630 O O . ALA A 1 206 ? -3.130 -3.652 17.416 1.00 92.75 206 ALA A O 1
ATOM 1631 N N . LYS A 1 207 ? -1.294 -2.470 17.939 1.00 92.31 207 LYS A N 1
ATOM 1632 C CA . LYS A 1 207 ? -0.965 -3.184 19.188 1.00 92.31 207 LYS A CA 1
ATOM 1633 C C . LYS A 1 207 ? -1.711 -2.671 20.424 1.00 92.31 207 LYS A C 1
ATOM 1635 O O . LYS A 1 207 ? -1.501 -3.204 21.512 1.00 92.31 207 LYS A O 1
ATOM 1640 N N . THR A 1 208 ? -2.545 -1.642 20.293 1.00 92.69 208 THR A N 1
ATOM 1641 C CA . THR A 1 208 ? -3.296 -1.088 21.422 1.00 92.69 208 THR A CA 1
ATOM 1642 C C . THR A 1 208 ? -4.250 -2.134 22.005 1.00 92.69 208 THR A C 1
ATOM 1644 O O . THR A 1 208 ? -4.986 -2.817 21.288 1.00 92.69 208 THR A O 1
ATOM 1647 N N . ALA A 1 209 ? -4.240 -2.260 23.333 1.00 93.75 209 ALA A N 1
ATOM 1648 C CA . ALA A 1 209 ? -5.097 -3.200 24.043 1.00 93.75 209 ALA A CA 1
ATOM 1649 C C . ALA A 1 209 ? -6.557 -2.720 24.076 1.00 93.75 209 ALA A C 1
ATOM 1651 O O . ALA A 1 209 ? -6.836 -1.527 24.201 1.00 93.75 209 ALA A O 1
ATOM 1652 N N . ALA A 1 210 ? -7.499 -3.666 24.063 1.00 93.06 210 ALA A N 1
ATOM 1653 C CA . ALA A 1 210 ? -8.933 -3.371 24.143 1.00 93.06 210 ALA A CA 1
ATOM 1654 C C . ALA A 1 210 ? -9.301 -2.482 25.346 1.00 93.06 210 ALA A C 1
ATOM 1656 O O . ALA A 1 210 ? -10.102 -1.562 25.208 1.00 93.06 210 ALA A O 1
ATOM 1657 N N . ASP A 1 211 ? -8.682 -2.708 26.506 1.00 92.88 211 ASP A N 1
ATOM 1658 C CA . ASP A 1 211 ? -8.970 -1.939 27.722 1.00 92.88 211 ASP A CA 1
ATOM 1659 C C . ASP A 1 211 ? -8.543 -0.470 27.592 1.00 92.88 211 ASP A C 1
ATOM 1661 O O . ASP A 1 211 ? -9.198 0.420 28.128 1.00 92.88 211 ASP A O 1
ATOM 1665 N N . GLU A 1 212 ? -7.470 -0.193 26.846 1.00 93.25 212 GLU A N 1
ATOM 1666 C CA . GLU A 1 212 ? -7.021 1.172 26.561 1.00 93.25 212 GLU A CA 1
ATOM 1667 C C . GLU A 1 212 ? -7.987 1.893 25.615 1.00 93.25 212 GLU A C 1
ATOM 1669 O O . GLU A 1 212 ? -8.335 3.050 25.854 1.00 93.25 212 GLU A O 1
ATOM 1674 N N . ILE A 1 213 ? -8.496 1.190 24.601 1.00 92.69 213 ILE A N 1
ATOM 1675 C CA . ILE A 1 213 ? -9.514 1.718 23.682 1.00 92.69 213 ILE A CA 1
ATOM 1676 C C . ILE A 1 213 ? -10.802 2.043 24.450 1.00 92.69 213 ILE A C 1
ATOM 1678 O O . ILE A 1 213 ? -11.369 3.125 24.295 1.00 92.69 213 ILE A O 1
ATOM 1682 N N . LEU A 1 214 ? -11.238 1.147 25.340 1.00 93.19 214 LEU A N 1
ATOM 1683 C CA . LEU A 1 214 ? -12.456 1.323 26.136 1.00 93.19 214 LEU A CA 1
ATOM 1684 C C . LEU A 1 214 ? -12.357 2.477 27.148 1.00 93.19 214 LEU A C 1
ATOM 1686 O O . LEU A 1 214 ? -13.373 3.121 27.420 1.00 93.19 214 LEU A O 1
ATOM 1690 N N . LYS A 1 215 ? -11.160 2.815 27.655 1.00 93.06 215 LYS A N 1
ATOM 1691 C CA . LYS A 1 215 ? -10.956 4.016 28.497 1.00 93.06 215 LYS A CA 1
ATOM 1692 C C . LYS A 1 215 ? -11.363 5.305 27.781 1.00 93.06 215 LYS A C 1
ATOM 1694 O O . LYS A 1 215 ? -11.836 6.235 28.432 1.00 93.06 215 LYS A O 1
ATOM 1699 N N . GLY A 1 216 ? -11.228 5.347 26.454 1.00 87.88 216 GLY A N 1
ATOM 1700 C CA . GLY A 1 216 ? -11.672 6.467 25.624 1.00 87.88 216 GLY A CA 1
ATOM 1701 C C . GLY A 1 216 ? -13.194 6.643 25.559 1.00 87.88 216 GLY A C 1
ATOM 1702 O O . GLY A 1 216 ? -13.658 7.668 25.054 1.00 87.88 216 GLY A O 1
ATOM 1703 N N . LYS A 1 217 ? -13.967 5.674 26.079 1.00 92.62 217 LYS A N 1
ATOM 1704 C CA . LYS A 1 217 ? -15.431 5.579 25.965 1.00 92.62 217 LYS A CA 1
ATOM 1705 C C . LYS A 1 217 ? -15.912 5.860 24.528 1.00 92.62 217 LYS A C 1
ATOM 1707 O O . LYS A 1 217 ? -16.652 6.828 24.328 1.00 92.62 217 LYS A O 1
ATOM 1712 N N . PRO A 1 218 ? -15.428 5.097 23.526 1.00 95.25 218 PRO A N 1
ATOM 1713 C CA . PRO A 1 218 ? -15.868 5.262 22.150 1.00 95.25 218 PRO A CA 1
ATOM 1714 C C . PRO A 1 218 ? -17.305 4.757 21.979 1.00 95.25 218 PRO A C 1
ATOM 1716 O O . PRO A 1 218 ? -17.700 3.775 22.604 1.00 95.25 218 PRO A O 1
ATOM 1719 N N . ASP A 1 219 ? -18.055 5.400 21.089 1.00 96.06 219 ASP A N 1
ATOM 1720 C CA . ASP A 1 219 ? -19.382 4.960 20.647 1.00 96.06 219 ASP A CA 1
ATOM 1721 C C . ASP A 1 219 ? -19.288 3.810 19.627 1.00 96.06 219 ASP A C 1
ATOM 1723 O O . ASP A 1 219 ? -20.249 3.072 19.425 1.00 96.06 219 ASP A O 1
ATOM 1727 N N . GLY A 1 220 ? -18.124 3.631 18.993 1.00 95.06 220 GLY A N 1
ATOM 1728 C CA . GLY A 1 220 ? -17.841 2.505 18.107 1.00 95.06 220 GLY A CA 1
ATOM 1729 C C . GLY A 1 220 ? -16.354 2.348 17.796 1.00 95.06 220 GLY A C 1
ATOM 1730 O O . GLY A 1 220 ? -15.563 3.286 17.949 1.00 95.06 220 GLY A O 1
ATOM 1731 N N . VAL A 1 221 ? -15.972 1.152 17.348 1.00 96.56 221 VAL A N 1
ATOM 1732 C CA . VAL A 1 221 ? -14.612 0.841 16.891 1.00 96.56 221 VAL A CA 1
ATOM 1733 C C . VAL A 1 221 ? -14.606 0.477 15.414 1.00 96.56 221 VAL A C 1
ATOM 1735 O O . VAL A 1 221 ? -15.422 -0.316 14.953 1.00 96.56 221 VAL A O 1
ATOM 1738 N N . LEU A 1 222 ? -13.650 1.034 14.675 1.00 96.06 222 LEU A N 1
ATOM 1739 C CA . LEU A 1 222 ? -13.375 0.662 13.294 1.00 96.06 222 LEU A CA 1
ATOM 1740 C C . LEU A 1 222 ? -12.031 -0.067 13.214 1.00 96.06 222 LEU A C 1
ATOM 1742 O O . LEU A 1 222 ? -11.016 0.464 13.659 1.00 96.06 222 LEU A O 1
ATOM 1746 N N . LEU A 1 223 ? -12.008 -1.254 12.613 1.00 94.19 223 LEU A N 1
ATOM 1747 C CA . LEU A 1 223 ? -10.781 -1.956 12.234 1.00 94.19 223 LEU A CA 1
ATOM 1748 C C . LEU A 1 223 ? -10.449 -1.594 10.782 1.00 94.19 223 LEU A C 1
ATOM 1750 O O . LEU A 1 223 ? -11.252 -1.861 9.882 1.00 94.19 223 LEU A O 1
ATOM 1754 N N . SER A 1 224 ? -9.311 -0.932 10.557 1.00 92.31 224 SER A N 1
ATOM 1755 C CA . SER A 1 224 ? -8.972 -0.406 9.232 1.00 92.31 224 SER A CA 1
ATOM 1756 C C . SER A 1 224 ? -8.570 -1.500 8.238 1.00 92.31 224 SER A C 1
ATOM 1758 O O . SER A 1 224 ? -8.376 -2.663 8.592 1.00 92.31 224 SER A O 1
ATOM 1760 N N . ASN A 1 225 ? -8.371 -1.093 6.982 1.00 88.38 225 ASN A N 1
ATOM 1761 C CA . ASN A 1 225 ? -7.621 -1.885 6.013 1.00 88.38 225 ASN A CA 1
ATOM 1762 C C . ASN A 1 225 ? -6.154 -2.045 6.458 1.00 88.38 225 ASN A C 1
ATOM 1764 O O . ASN A 1 225 ? -5.688 -1.348 7.367 1.00 88.38 225 ASN A O 1
ATOM 1768 N N . GLY A 1 226 ? -5.430 -2.941 5.791 1.00 83.00 226 GLY A N 1
ATOM 1769 C CA . GLY A 1 226 ? -4.017 -3.158 6.054 1.00 83.00 226 GLY A CA 1
ATOM 1770 C C . GLY A 1 226 ? -3.391 -4.205 5.134 1.00 83.00 226 GLY A C 1
ATOM 1771 O O . GLY A 1 226 ? -4.123 -4.994 4.526 1.00 83.00 226 GLY A O 1
ATOM 1772 N N . PRO A 1 227 ? -2.052 -4.205 5.026 1.00 83.19 227 PRO A N 1
ATOM 1773 C CA . PRO A 1 227 ? -1.304 -5.155 4.222 1.00 83.19 227 PRO A CA 1
ATOM 1774 C C . PRO A 1 227 ? -1.157 -6.510 4.918 1.00 83.19 227 PRO A C 1
ATOM 1776 O O . PRO A 1 227 ? -1.175 -6.615 6.146 1.00 83.19 227 PRO A O 1
ATOM 1779 N N . GLY A 1 228 ? -0.857 -7.525 4.113 1.00 77.56 228 GLY A N 1
ATOM 1780 C CA . GLY A 1 228 ? -0.381 -8.816 4.598 1.00 77.56 228 GLY A CA 1
ATOM 1781 C C . GLY A 1 228 ? -1.484 -9.775 5.035 1.00 77.56 228 GLY A C 1
ATOM 1782 O O . GLY A 1 228 ? -2.627 -9.690 4.591 1.00 77.56 228 GLY A O 1
ATOM 1783 N N . ASP A 1 229 ? -1.086 -10.748 5.855 1.00 77.06 229 ASP A N 1
ATOM 1784 C CA . ASP A 1 229 ? -1.927 -11.870 6.261 1.00 77.06 229 ASP A CA 1
ATOM 1785 C C . ASP A 1 229 ? -2.598 -11.608 7.623 1.00 77.06 229 ASP A C 1
ATOM 1787 O O . ASP A 1 229 ? -1.885 -11.411 8.614 1.00 77.06 229 ASP A O 1
ATOM 1791 N N . PRO A 1 230 ? -3.941 -11.648 7.728 1.00 75.38 230 PRO A N 1
ATOM 1792 C CA . PRO A 1 230 ? -4.646 -11.532 9.006 1.00 75.38 230 PRO A CA 1
ATOM 1793 C C . PRO A 1 230 ? -4.223 -12.605 10.025 1.00 75.38 230 PRO A C 1
ATOM 1795 O O . PRO A 1 230 ? -4.250 -12.348 11.230 1.00 75.38 230 PRO A O 1
ATOM 1798 N N . ALA A 1 231 ? -3.773 -13.783 9.578 1.00 76.75 231 ALA A N 1
ATOM 1799 C CA . ALA A 1 231 ? -3.255 -14.823 10.468 1.00 76.75 231 ALA A CA 1
ATOM 1800 C C . ALA A 1 231 ? -1.923 -14.427 11.136 1.00 76.75 231 ALA A C 1
ATOM 1802 O O . ALA A 1 231 ? -1.609 -14.916 12.222 1.00 76.75 231 ALA A O 1
ATOM 1803 N N . ALA A 1 232 ? -1.156 -13.514 10.528 1.00 81.38 232 ALA A N 1
ATOM 1804 C CA . ALA A 1 232 ? 0.100 -13.006 11.078 1.00 81.38 232 ALA A CA 1
ATOM 1805 C C . ALA A 1 232 ? -0.100 -11.909 12.142 1.00 81.38 232 ALA A C 1
ATOM 1807 O O . ALA A 1 232 ? 0.865 -11.506 12.794 1.00 81.38 232 ALA A O 1
ATOM 1808 N N . VAL A 1 233 ? -1.338 -11.450 12.366 1.00 85.50 233 VAL A N 1
ATOM 1809 C CA . VAL A 1 233 ? -1.677 -10.386 13.328 1.00 85.50 233 VAL A CA 1
ATOM 1810 C C . VAL A 1 233 ? -2.651 -10.855 14.423 1.00 85.50 233 VAL A C 1
ATOM 1812 O O . VAL A 1 233 ? -3.700 -10.241 14.653 1.00 85.50 233 VAL A O 1
ATOM 1815 N N . PRO A 1 234 ? -2.312 -11.917 15.186 1.00 86.56 234 PRO A N 1
ATOM 1816 C CA . PRO A 1 234 ? -3.212 -12.492 16.188 1.00 86.56 234 PRO A CA 1
ATOM 1817 C C . PRO A 1 234 ? -3.551 -11.511 17.317 1.00 86.56 234 PRO A C 1
ATOM 1819 O O . PRO A 1 234 ? -4.613 -11.615 17.926 1.00 86.56 234 PRO A O 1
ATOM 1822 N N . TYR A 1 235 ? -2.681 -10.535 17.587 1.00 89.62 235 TYR A N 1
ATOM 1823 C CA . TYR A 1 235 ? -2.922 -9.504 18.595 1.00 89.62 235 TYR A CA 1
ATOM 1824 C C . TYR A 1 235 ? -4.128 -8.622 18.241 1.00 89.62 235 TYR A C 1
ATOM 1826 O O . TYR A 1 235 ? -4.920 -8.297 19.125 1.00 89.62 235 TYR A O 1
ATOM 1834 N N . VAL A 1 236 ? -4.334 -8.305 16.958 1.00 90.00 236 VAL A N 1
ATOM 1835 C CA . VAL A 1 236 ? -5.485 -7.502 16.518 1.00 90.00 236 VAL A CA 1
ATOM 1836 C C . VAL A 1 236 ? -6.775 -8.309 16.652 1.00 90.00 236 VAL A C 1
ATOM 1838 O O . VAL A 1 236 ? -7.768 -7.798 17.166 1.00 90.00 236 VAL A O 1
ATOM 1841 N N . ALA A 1 237 ? -6.747 -9.596 16.289 1.00 88.69 237 ALA A N 1
ATOM 1842 C CA . ALA A 1 237 ? -7.881 -10.504 16.474 1.00 88.69 237 ALA A CA 1
ATOM 1843 C C . ALA A 1 237 ? -8.244 -10.688 17.956 1.00 88.69 237 ALA A C 1
ATOM 1845 O O . ALA A 1 237 ? -9.423 -10.676 18.314 1.00 88.69 237 ALA A O 1
ATOM 1846 N N . GLN A 1 238 ? -7.249 -10.790 18.841 1.00 91.50 238 GLN A N 1
ATOM 1847 C CA . GLN A 1 238 ? -7.470 -10.841 20.289 1.00 91.50 238 GLN A CA 1
ATOM 1848 C C . GLN A 1 238 ? -8.096 -9.546 20.821 1.00 91.50 238 GLN A C 1
ATOM 1850 O O . GLN A 1 238 ? -9.028 -9.608 21.628 1.00 91.50 238 GLN A O 1
ATOM 1855 N N . THR A 1 239 ? -7.626 -8.382 20.365 1.00 92.50 239 THR A N 1
ATOM 1856 C CA . THR A 1 239 ? -8.227 -7.086 20.713 1.00 92.50 239 THR A CA 1
ATOM 1857 C C . THR A 1 239 ? -9.669 -7.003 20.217 1.00 92.50 239 THR A C 1
ATOM 1859 O O . THR A 1 239 ? -10.557 -6.701 21.014 1.00 92.50 239 THR A O 1
ATOM 1862 N N . ALA A 1 240 ? -9.937 -7.354 18.956 1.00 91.69 240 ALA A N 1
ATOM 1863 C CA . ALA A 1 240 ? -11.287 -7.383 18.395 1.00 91.69 240 ALA A CA 1
ATOM 1864 C C . ALA A 1 240 ? -12.218 -8.304 19.203 1.00 91.69 240 ALA A C 1
ATOM 1866 O O . ALA A 1 240 ? -13.304 -7.886 19.602 1.00 91.69 240 ALA A O 1
ATOM 1867 N N . LYS A 1 241 ? -11.757 -9.511 19.558 1.00 92.19 241 LYS A N 1
ATOM 1868 C CA . LYS A 1 241 ? -12.517 -10.469 20.375 1.00 92.19 241 LYS A CA 1
ATOM 1869 C C . LYS A 1 241 ? -12.902 -9.924 21.752 1.00 92.19 241 LYS A C 1
ATOM 1871 O O . LYS A 1 241 ? -13.993 -10.207 22.233 1.00 92.19 241 LYS A O 1
ATOM 1876 N N . LYS A 1 242 ? -12.037 -9.127 22.386 1.00 93.06 242 LYS A N 1
ATOM 1877 C CA . LYS A 1 242 ? -12.318 -8.492 23.690 1.00 93.06 242 LYS A CA 1
ATOM 1878 C C . LYS A 1 242 ? -13.303 -7.320 23.611 1.00 93.06 242 LYS A C 1
ATOM 1880 O O . LYS A 1 242 ? -13.883 -6.961 24.641 1.00 93.06 242 LYS A O 1
ATOM 1885 N N . LEU A 1 243 ? -13.434 -6.705 22.434 1.00 92.00 243 LEU A N 1
ATOM 1886 C CA . LEU A 1 243 ? -14.346 -5.592 22.160 1.00 92.00 243 LEU A CA 1
ATOM 1887 C C . LEU A 1 243 ? -15.730 -6.078 21.697 1.00 92.00 243 LEU A C 1
ATOM 1889 O O . LEU A 1 243 ? -16.725 -5.390 21.937 1.00 92.00 243 LEU A O 1
ATOM 1893 N N . LEU A 1 244 ? -15.798 -7.254 21.060 1.00 91.19 244 LEU A N 1
ATOM 1894 C CA . LEU A 1 244 ? -17.051 -7.864 20.611 1.00 91.19 244 LEU A CA 1
ATOM 1895 C C . LEU A 1 244 ? -18.038 -8.011 21.780 1.00 91.19 244 LEU A C 1
ATOM 1897 O O . LEU A 1 244 ? -17.677 -8.437 22.876 1.00 91.19 244 LEU A O 1
ATOM 1901 N N . GLY A 1 245 ? -19.293 -7.625 21.539 1.00 87.38 245 GLY A N 1
ATOM 1902 C CA . GLY A 1 245 ? -20.367 -7.652 22.538 1.00 87.38 245 GLY A CA 1
ATOM 1903 C C . GLY A 1 245 ? -20.375 -6.481 23.529 1.00 87.38 245 GLY A C 1
ATOM 1904 O O . GLY A 1 245 ? -21.312 -6.384 24.316 1.00 87.38 245 GLY A O 1
ATOM 1905 N N . LYS A 1 246 ? -19.380 -5.580 23.496 1.00 91.69 246 LYS A N 1
ATOM 1906 C CA . LYS A 1 246 ? -19.333 -4.385 24.366 1.00 91.69 246 LYS A CA 1
ATOM 1907 C C . LYS A 1 246 ? -19.658 -3.089 23.632 1.00 91.69 246 LYS A C 1
ATOM 1909 O O . LYS A 1 246 ? -20.290 -2.209 24.205 1.00 91.69 246 LYS A O 1
ATOM 1914 N N . ILE A 1 247 ? -19.199 -2.966 22.389 1.00 93.69 247 ILE A N 1
ATOM 1915 C CA . ILE A 1 247 ? -19.370 -1.781 21.541 1.00 93.69 247 ILE A CA 1
ATOM 1916 C C . ILE A 1 247 ? -19.598 -2.204 20.081 1.00 93.69 247 ILE A C 1
ATOM 1918 O O . ILE A 1 247 ? -19.149 -3.287 19.695 1.00 93.69 247 ILE A O 1
ATOM 1922 N N . PRO A 1 248 ? -20.260 -1.377 19.254 1.00 94.69 248 PRO A N 1
ATOM 1923 C CA . PRO A 1 248 ? -20.354 -1.610 17.816 1.00 94.69 248 PRO A CA 1
ATOM 1924 C C . PRO A 1 248 ? -18.966 -1.663 17.169 1.00 94.69 248 PRO A C 1
ATOM 1926 O O . PRO A 1 248 ? -18.133 -0.786 17.416 1.00 94.69 248 PRO A O 1
ATOM 1929 N N . ILE A 1 249 ? -18.726 -2.671 16.325 1.00 94.69 249 ILE A N 1
ATOM 1930 C CA . ILE A 1 249 ? -17.469 -2.822 15.583 1.00 94.69 249 ILE A CA 1
ATOM 1931 C C . ILE A 1 249 ? -17.750 -2.886 14.086 1.00 94.69 249 ILE A C 1
ATOM 1933 O O . ILE A 1 249 ? -18.636 -3.615 13.646 1.00 94.69 249 ILE A O 1
ATOM 1937 N N . PHE A 1 250 ? -16.961 -2.148 13.311 1.00 93.44 250 PHE A N 1
ATOM 1938 C CA . PHE A 1 250 ? -16.982 -2.167 11.854 1.00 93.44 250 PHE A CA 1
ATOM 1939 C C . PHE A 1 250 ? -15.588 -2.500 11.313 1.00 93.44 250 PHE A C 1
ATOM 1941 O O . PHE A 1 250 ? -14.606 -1.894 11.731 1.00 93.44 250 PHE A O 1
ATOM 1948 N N . GLY A 1 251 ? -15.476 -3.471 10.408 1.00 90.25 251 GLY A N 1
ATOM 1949 C CA . GLY A 1 251 ? -14.200 -3.888 9.821 1.00 90.25 251 GLY A CA 1
ATOM 1950 C C . GLY A 1 251 ? -14.162 -3.625 8.322 1.00 90.25 251 GLY A C 1
ATOM 1951 O O . GLY A 1 251 ? -15.137 -3.905 7.633 1.00 90.25 251 GLY A O 1
ATOM 1952 N N . ILE A 1 252 ? -13.039 -3.107 7.818 1.00 87.38 252 ILE A N 1
ATOM 1953 C CA . ILE A 1 252 ? -12.825 -2.847 6.387 1.00 87.38 252 ILE A CA 1
ATOM 1954 C C . ILE A 1 252 ? -11.634 -3.674 5.895 1.00 87.38 252 ILE A C 1
ATOM 1956 O O . ILE A 1 252 ? -10.540 -3.542 6.443 1.00 87.38 252 ILE A O 1
ATOM 1960 N N . CYS A 1 253 ? -11.811 -4.468 4.832 1.00 86.25 253 CYS A N 1
ATOM 1961 C CA . CYS A 1 253 ? -10.748 -5.279 4.221 1.00 86.25 253 CYS A CA 1
ATOM 1962 C C . CYS A 1 253 ? -10.065 -6.184 5.271 1.00 86.25 253 CYS A C 1
ATOM 1964 O O . CYS A 1 253 ? -10.723 -7.057 5.835 1.00 86.25 253 CYS A O 1
ATOM 1966 N N . LEU A 1 254 ? -8.798 -5.937 5.629 1.00 84.62 254 LEU A N 1
ATOM 1967 C CA . LEU A 1 254 ? -8.121 -6.650 6.721 1.00 84.62 254 LEU A CA 1
ATOM 1968 C C . LEU A 1 254 ? -8.936 -6.639 8.031 1.00 84.62 254 LEU A C 1
ATOM 1970 O O . LEU A 1 254 ? -9.026 -7.655 8.715 1.00 84.62 254 LEU A O 1
ATOM 1974 N N . GLY A 1 255 ? -9.595 -5.527 8.365 1.00 87.00 255 GLY A N 1
ATOM 1975 C CA . GLY A 1 255 ? -10.453 -5.440 9.545 1.00 87.00 255 GLY A CA 1
ATOM 1976 C C . GLY A 1 255 ? -11.641 -6.409 9.515 1.00 87.00 255 GLY A C 1
ATOM 1977 O O . GLY A 1 255 ? -11.985 -6.983 10.545 1.00 87.00 255 GLY A O 1
ATOM 1978 N N . GLN A 1 256 ? -12.245 -6.640 8.345 1.00 87.44 256 GLN A N 1
ATOM 1979 C CA . GLN A 1 256 ? -13.317 -7.630 8.178 1.00 87.44 256 GLN A CA 1
ATOM 1980 C C . GLN A 1 256 ? -12.779 -9.054 8.361 1.00 87.44 256 GLN A C 1
ATOM 1982 O O . GLN A 1 256 ? -13.387 -9.868 9.056 1.00 87.44 256 GLN A O 1
ATOM 1987 N N . GLN A 1 257 ? -11.606 -9.333 7.796 1.00 83.94 257 GLN A N 1
ATOM 1988 C CA . GLN A 1 257 ? -10.929 -10.620 7.934 1.00 83.94 257 GLN A CA 1
ATOM 1989 C C . GLN A 1 257 ? -10.608 -10.935 9.403 1.00 83.94 257 GLN A C 1
ATOM 1991 O O . GLN A 1 257 ? -10.884 -12.027 9.899 1.00 83.94 257 GLN A O 1
ATOM 1996 N N . ILE A 1 258 ? -10.106 -9.942 10.136 1.00 87.12 258 ILE A N 1
ATOM 1997 C CA . ILE A 1 258 ? -9.812 -10.050 11.567 1.00 87.12 258 ILE A CA 1
ATOM 1998 C C . ILE A 1 258 ? -11.079 -10.317 12.387 1.00 87.12 258 ILE A C 1
ATOM 2000 O O . ILE A 1 258 ? -11.034 -11.119 13.321 1.00 87.12 258 ILE A O 1
ATOM 2004 N N . LEU A 1 259 ? -12.211 -9.689 12.048 1.00 87.56 259 LEU A N 1
ATOM 2005 C CA . LEU A 1 259 ? -13.493 -9.987 12.698 1.00 87.56 259 LEU A CA 1
ATOM 2006 C C . LEU A 1 259 ? -13.922 -11.433 12.466 1.00 87.56 259 LEU A C 1
ATOM 2008 O O . LEU A 1 259 ? -14.336 -12.098 13.415 1.00 87.56 259 LEU A O 1
ATOM 2012 N N . GLY A 1 260 ? -13.771 -11.936 11.241 1.00 85.38 260 GLY A N 1
ATOM 2013 C CA . GLY A 1 260 ? -14.038 -13.337 10.933 1.00 85.38 260 GLY A CA 1
ATOM 2014 C C . GLY A 1 260 ? -13.174 -14.291 11.760 1.00 85.38 260 GLY A C 1
ATOM 2015 O O . GLY A 1 260 ? -13.713 -15.194 12.398 1.00 85.38 260 GLY A O 1
ATOM 2016 N N . LEU A 1 261 ? -11.860 -14.045 11.860 1.00 83.00 261 LEU A N 1
ATOM 2017 C CA . LEU A 1 261 ? -10.966 -14.830 12.730 1.00 83.00 261 LEU A CA 1
ATOM 2018 C C . LEU A 1 261 ? -11.366 -14.755 14.207 1.00 83.00 261 LEU A C 1
ATOM 2020 O O . LEU A 1 261 ? -11.342 -15.765 14.910 1.00 83.00 261 LEU A O 1
ATOM 2024 N N . ALA A 1 262 ? -11.738 -13.569 14.696 1.00 84.88 262 ALA A N 1
ATOM 2025 C CA . ALA A 1 262 ? -12.151 -13.378 16.086 1.00 84.88 262 ALA A CA 1
ATOM 2026 C C . ALA A 1 262 ? -13.417 -14.184 16.437 1.00 84.88 262 ALA A C 1
ATOM 2028 O O . ALA A 1 262 ? -13.560 -14.628 17.581 1.00 84.88 262 ALA A O 1
ATOM 2029 N N . LEU A 1 263 ? -14.293 -14.402 15.450 1.00 86.38 263 LEU A N 1
ATOM 2030 C CA . LEU A 1 263 ? -15.508 -15.216 15.540 1.00 86.38 263 LEU A CA 1
ATOM 2031 C C . LEU A 1 263 ? -15.276 -16.712 15.250 1.00 86.38 263 LEU A C 1
ATOM 2033 O O . LEU A 1 263 ? -16.210 -17.500 15.365 1.00 86.38 263 LEU A O 1
ATOM 2037 N N . GLY A 1 264 ? -14.043 -17.122 14.932 1.00 80.81 264 GLY A N 1
ATOM 2038 C CA . GLY A 1 264 ? -13.679 -18.520 14.673 1.00 80.81 264 GLY A CA 1
ATOM 2039 C C . GLY A 1 264 ? -13.767 -18.958 13.207 1.00 80.81 264 GLY A C 1
ATOM 2040 O O . GLY A 1 264 ? -13.644 -20.151 12.933 1.00 80.81 264 GLY A O 1
ATOM 2041 N N . GLY A 1 265 ? -13.955 -18.020 12.275 1.00 79.38 265 GLY A N 1
ATOM 2042 C CA . GLY A 1 265 ? -13.858 -18.268 10.836 1.00 79.38 265 GLY A CA 1
ATOM 2043 C C . GLY A 1 265 ? -12.438 -18.642 10.408 1.00 79.38 265 GLY A C 1
ATOM 2044 O O . GLY A 1 265 ? -11.464 -18.410 11.135 1.00 79.38 265 GLY A O 1
ATOM 2045 N N . LYS A 1 266 ? -12.310 -19.233 9.221 1.00 72.12 266 LYS A N 1
ATOM 2046 C CA . LYS A 1 266 ? -11.012 -19.591 8.633 1.00 72.12 266 LYS A CA 1
ATOM 2047 C C . LYS A 1 266 ? -10.685 -18.641 7.493 1.00 72.12 266 LYS A C 1
ATOM 2049 O O . LYS A 1 266 ? -11.546 -17.957 6.961 1.00 72.12 266 LYS A O 1
ATOM 2054 N N . ILE A 1 267 ? -9.413 -18.566 7.132 1.00 69.88 267 ILE A N 1
ATOM 2055 C CA . ILE A 1 267 ? -8.937 -17.675 6.078 1.00 69.88 267 ILE A CA 1
ATOM 2056 C C . ILE A 1 267 ? -7.979 -18.443 5.175 1.00 69.88 267 ILE A C 1
ATOM 2058 O O . ILE A 1 267 ? -7.206 -19.273 5.658 1.00 69.88 267 ILE A O 1
ATOM 2062 N N . TYR A 1 268 ? -8.021 -18.167 3.872 1.00 65.81 268 TYR A N 1
ATOM 2063 C CA . TYR A 1 268 ? -7.086 -18.726 2.896 1.00 65.81 268 TYR A CA 1
ATOM 2064 C C . TYR A 1 268 ? -6.587 -17.663 1.916 1.00 65.81 268 TYR A C 1
ATOM 2066 O O . TYR A 1 268 ? -7.281 -16.693 1.601 1.00 65.81 268 TYR A O 1
ATOM 2074 N N . LYS A 1 269 ? -5.367 -17.861 1.405 1.00 65.69 269 LYS A N 1
AT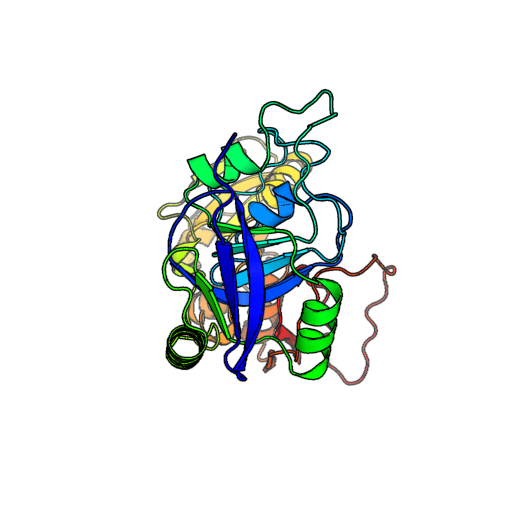OM 2075 C CA . LYS A 1 269 ? -4.780 -17.003 0.372 1.00 65.69 269 LYS A CA 1
ATOM 2076 C C . LYS A 1 269 ? -5.378 -17.342 -0.997 1.00 65.69 269 LYS A C 1
ATOM 2078 O O . LYS A 1 269 ? -5.402 -18.498 -1.414 1.00 65.69 269 LYS A O 1
ATOM 2083 N N . LEU A 1 270 ? -5.831 -16.315 -1.704 1.00 63.50 270 LEU A N 1
ATOM 2084 C CA . LEU A 1 270 ? -6.281 -16.376 -3.085 1.00 63.50 270 LEU A CA 1
ATOM 2085 C C . LEU A 1 270 ? -5.108 -16.536 -4.042 1.00 63.50 270 LEU A C 1
ATOM 2087 O O . LEU A 1 270 ? -3.989 -16.101 -3.782 1.00 63.50 270 LEU A O 1
ATOM 2091 N N . LYS A 1 271 ? -5.410 -17.082 -5.219 1.00 63.91 271 LYS A N 1
ATOM 2092 C CA . LYS A 1 271 ? -4.420 -17.283 -6.275 1.00 63.91 271 LYS A CA 1
ATOM 2093 C C . LYS A 1 271 ? -3.755 -15.971 -6.717 1.00 63.91 271 LYS A C 1
ATOM 2095 O O . LYS A 1 271 ? -2.540 -15.938 -6.826 1.00 63.91 271 LYS A O 1
ATOM 2100 N N . 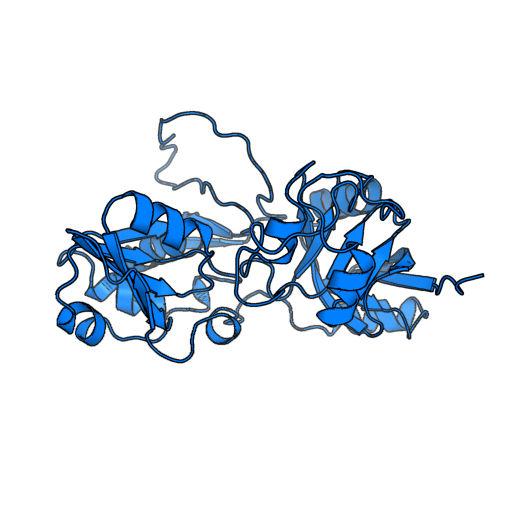PHE A 1 272 ? -4.519 -14.901 -6.960 1.00 57.00 272 PHE A N 1
ATOM 2101 C CA . PHE A 1 272 ? -3.981 -13.598 -7.403 1.00 57.00 272 PHE A CA 1
ATOM 2102 C C . PHE A 1 272 ? -4.724 -12.365 -6.839 1.00 57.00 272 PHE A C 1
ATOM 2104 O O . PHE A 1 272 ? -4.502 -11.254 -7.309 1.00 57.00 272 PHE A O 1
ATOM 2111 N N . GLY A 1 273 ? -5.579 -12.556 -5.826 1.00 58.59 273 GLY A N 1
ATOM 2112 C CA . GLY A 1 273 ? -6.334 -11.489 -5.154 1.00 58.59 273 GLY A CA 1
ATOM 2113 C C . GLY A 1 273 ? -7.328 -10.708 -6.010 1.00 58.59 273 GLY A C 1
ATOM 2114 O O . GLY A 1 273 ? -7.447 -10.922 -7.216 1.00 58.59 273 GLY A O 1
ATOM 2115 N N . HIS A 1 274 ? -8.063 -9.798 -5.366 1.00 61.44 274 HIS A N 1
ATOM 2116 C CA . HIS A 1 274 ? -8.966 -8.859 -6.035 1.00 61.44 274 HIS A CA 1
ATOM 2117 C C . HIS A 1 274 ? -8.386 -7.437 -5.958 1.00 61.44 274 HIS A C 1
ATOM 2119 O O . HIS A 1 274 ? -8.367 -6.797 -4.909 1.00 61.44 274 HIS A O 1
ATOM 2125 N N . CYS A 1 275 ? -7.909 -6.928 -7.095 1.00 47.00 275 CYS A N 1
ATOM 2126 C CA . CYS A 1 275 ? -7.306 -5.592 -7.222 1.00 47.00 275 CYS A CA 1
ATOM 2127 C C . CYS A 1 275 ? -8.111 -4.665 -8.152 1.00 47.00 275 CYS A C 1
ATOM 2129 O O . CYS A 1 275 ? -7.533 -3.823 -8.832 1.00 47.00 275 CYS A O 1
ATOM 2131 N N . LEU A 1 276 ? -9.427 -4.894 -8.206 1.00 40.38 276 LEU A N 1
ATOM 2132 C CA . LEU A 1 276 ? -10.550 -4.014 -8.559 1.00 40.38 276 LEU A CA 1
ATOM 2133 C C . LEU A 1 276 ? -11.794 -4.913 -8.681 1.00 40.38 276 LEU A C 1
ATOM 2135 O O . LEU A 1 276 ? -11.695 -6.002 -9.248 1.00 40.38 276 LEU A O 1
ATOM 2139 N N . TRP A 1 277 ? -12.962 -4.447 -8.245 1.00 29.27 277 TRP A N 1
ATOM 2140 C CA . TRP A 1 277 ? -14.252 -4.987 -8.686 1.00 29.27 277 TRP A CA 1
ATOM 2141 C C . TRP A 1 277 ? -15.278 -3.845 -8.734 1.00 29.27 277 TRP A C 1
ATOM 2143 O O . TRP A 1 277 ? -15.230 -2.987 -7.849 1.00 29.27 277 TRP A O 1
ATOM 2153 N N . PRO A 1 278 ? -16.161 -3.763 -9.747 1.00 27.59 278 PRO A N 1
ATOM 2154 C CA . PRO A 1 278 ? -17.290 -2.844 -9.696 1.00 27.59 278 PRO A CA 1
ATOM 2155 C C . PRO A 1 278 ? -18.243 -3.286 -8.582 1.00 27.59 278 PRO A C 1
ATOM 2157 O O . PRO A 1 278 ? -18.513 -4.477 -8.439 1.00 27.59 278 PRO A O 1
ATOM 2160 N N . ASP A 1 279 ? -18.753 -2.317 -7.824 1.00 28.38 279 ASP A N 1
ATOM 2161 C CA . ASP A 1 279 ? -19.885 -2.489 -6.915 1.00 28.38 279 ASP A CA 1
ATOM 2162 C C . ASP A 1 279 ? -21.024 -3.223 -7.643 1.00 28.38 279 ASP A C 1
ATOM 2164 O O . ASP A 1 279 ? -21.647 -2.682 -8.558 1.00 28.38 279 ASP A O 1
ATOM 2168 N N . VAL A 1 280 ? -21.314 -4.456 -7.235 1.00 23.67 280 VAL A N 1
ATOM 2169 C CA . VAL A 1 280 ? -22.634 -5.058 -7.443 1.00 23.67 280 VAL A CA 1
ATOM 2170 C C . VAL A 1 280 ? -23.326 -5.083 -6.094 1.00 23.67 280 VAL A C 1
ATOM 2172 O O . VAL A 1 280 ? -23.093 -5.953 -5.262 1.00 23.67 280 VAL A O 1
ATOM 2175 N N . ASN A 1 281 ? -24.147 -4.056 -5.895 1.00 21.06 281 ASN A N 1
ATOM 2176 C CA . ASN A 1 281 ? -25.413 -4.059 -5.170 1.00 21.06 281 ASN A CA 1
ATOM 2177 C C . ASN A 1 281 ? -25.643 -5.208 -4.165 1.00 21.06 281 ASN A C 1
ATOM 2179 O O . ASN A 1 281 ? -26.044 -6.313 -4.522 1.00 21.06 281 ASN A O 1
ATOM 2183 N N . THR A 1 282 ? -25.505 -4.868 -2.882 1.00 23.81 282 THR A N 1
ATOM 2184 C CA . THR A 1 282 ? -26.564 -4.992 -1.854 1.00 23.81 282 THR A CA 1
ATOM 2185 C C . THR A 1 282 ? -27.366 -6.297 -1.740 1.00 23.81 282 THR A C 1
ATOM 2187 O O . THR A 1 282 ? -28.542 -6.235 -1.402 1.00 23.81 282 THR A O 1
ATOM 2190 N N . HIS A 1 283 ? -26.759 -7.472 -1.895 1.00 20.50 283 HIS A N 1
ATOM 2191 C CA . HIS A 1 283 ? -27.265 -8.699 -1.266 1.00 20.50 283 HIS A CA 1
ATOM 2192 C C . HIS A 1 283 ? -26.088 -9.601 -0.868 1.00 20.50 283 HIS A C 1
ATOM 2194 O O . HIS A 1 283 ? -25.321 -9.995 -1.747 1.00 20.50 283 HIS A O 1
ATOM 2200 N N . PRO A 1 284 ? -25.911 -9.955 0.421 1.00 24.92 284 PRO A N 1
ATOM 2201 C CA . PRO A 1 284 ? -24.967 -11.002 0.784 1.00 24.92 284 PRO A CA 1
ATOM 2202 C C . PRO A 1 284 ? -25.446 -12.303 0.135 1.00 24.92 284 PRO A C 1
ATOM 2204 O O . PRO A 1 284 ? -26.473 -12.863 0.522 1.00 24.92 284 PRO A O 1
ATOM 2207 N N . VAL A 1 285 ? -24.726 -12.776 -0.882 1.00 21.36 285 VAL A N 1
ATOM 2208 C CA . VAL A 1 285 ? -24.925 -14.129 -1.401 1.00 21.36 285 VAL A CA 1
ATOM 2209 C C . VAL A 1 285 ? -24.321 -15.075 -0.368 1.00 21.36 285 VAL A C 1
ATOM 2211 O O . VAL A 1 285 ? -23.140 -15.405 -0.416 1.00 21.36 285 VAL A O 1
ATOM 2214 N N . PHE A 1 286 ? -25.141 -15.475 0.603 1.00 25.73 286 PHE A N 1
ATOM 2215 C CA . PHE A 1 286 ? -24.865 -16.626 1.449 1.00 25.73 286 PHE A CA 1
ATOM 2216 C C . PHE A 1 286 ? -24.991 -17.874 0.577 1.00 25.73 286 PHE A C 1
ATOM 2218 O O . PHE A 1 286 ? -26.096 -18.344 0.305 1.00 25.73 286 PHE A O 1
ATOM 2225 N N . ARG A 1 287 ? -23.862 -18.411 0.120 1.00 23.62 287 ARG A N 1
ATOM 2226 C CA . ARG A 1 287 ? -23.796 -19.790 -0.358 1.00 23.62 287 ARG A CA 1
ATOM 2227 C C . ARG A 1 287 ? -22.854 -20.540 0.576 1.00 23.62 287 ARG A C 1
ATOM 2229 O O . ARG A 1 287 ? -21.715 -20.136 0.772 1.00 23.62 287 ARG A O 1
ATOM 2236 N N . ASP A 1 288 ? -23.389 -21.569 1.221 1.00 28.03 288 ASP A N 1
ATOM 2237 C CA . ASP A 1 288 ? -22.645 -22.551 2.018 1.00 28.03 288 ASP A CA 1
ATOM 2238 C C . ASP A 1 288 ? -21.925 -22.028 3.277 1.00 28.03 288 ASP A C 1
ATOM 2240 O O . ASP A 1 288 ? -20.970 -22.638 3.750 1.00 28.03 288 ASP A O 1
ATOM 2244 N N . GLY A 1 289 ? -22.397 -20.923 3.867 1.00 26.92 289 GLY A N 1
ATOM 2245 C CA . GLY A 1 289 ? -21.848 -20.400 5.128 1.00 26.92 289 GLY A CA 1
ATOM 2246 C C . GLY A 1 289 ? -20.484 -19.714 4.998 1.00 26.92 289 GLY A C 1
ATOM 2247 O O . GLY A 1 289 ? -19.881 -19.402 6.018 1.00 26.92 289 GLY A O 1
ATOM 2248 N N . LEU A 1 290 ? -20.035 -19.453 3.766 1.00 27.66 290 LEU A N 1
ATOM 2249 C CA . LEU A 1 290 ? -18.770 -18.796 3.446 1.00 27.66 290 LEU A CA 1
ATOM 2250 C C . LEU A 1 290 ? -18.988 -17.299 3.197 1.00 27.66 290 LEU A C 1
ATOM 2252 O O . LEU A 1 290 ? -19.845 -16.906 2.400 1.00 27.66 290 LEU A O 1
ATOM 2256 N N . VAL A 1 291 ? -18.197 -16.446 3.849 1.00 29.97 291 VAL A N 1
ATOM 2257 C CA . VAL A 1 291 ? -18.196 -14.998 3.579 1.00 29.97 291 VAL A CA 1
ATOM 2258 C C . VAL A 1 291 ? -17.287 -14.714 2.382 1.00 29.97 291 VAL A C 1
ATOM 2260 O O . VAL A 1 291 ? -16.069 -14.634 2.516 1.00 29.97 291 VAL A O 1
ATOM 2263 N N . HIS A 1 292 ? -17.875 -14.522 1.202 1.00 29.98 292 HIS A N 1
ATOM 2264 C CA . HIS A 1 292 ? -17.144 -14.037 0.030 1.00 29.98 292 HIS A CA 1
ATOM 2265 C C . HIS A 1 292 ? -16.729 -12.565 0.232 1.00 29.98 292 HIS A C 1
ATOM 2267 O O . HIS A 1 292 ? -17.577 -11.701 0.449 1.00 29.98 292 HIS A O 1
ATOM 2273 N N . ASP A 1 293 ? -15.420 -12.287 0.209 1.00 36.81 293 ASP A N 1
ATOM 2274 C CA . ASP A 1 293 ? -14.858 -10.972 0.554 1.00 36.81 293 ASP A CA 1
ATOM 2275 C C . ASP A 1 293 ? -15.030 -9.946 -0.579 1.00 36.81 293 ASP A C 1
ATOM 2277 O O . ASP A 1 293 ? -14.775 -10.220 -1.758 1.00 36.81 293 ASP A O 1
ATOM 2281 N N . LEU A 1 294 ? -15.375 -8.728 -0.171 1.00 32.31 294 LEU A N 1
ATOM 2282 C CA . LEU A 1 294 ? -15.380 -7.500 -0.959 1.00 32.31 294 LEU A CA 1
ATOM 2283 C C . LEU A 1 294 ? -14.187 -6.671 -0.468 1.00 32.31 294 LEU A C 1
ATOM 2285 O O . LEU A 1 294 ? -14.298 -5.890 0.473 1.00 32.31 294 LEU A O 1
ATOM 2289 N N . GLY A 1 295 ? -13.018 -6.867 -1.079 1.00 30.00 295 GLY A N 1
ATOM 2290 C CA . GLY A 1 295 ? -11.782 -6.215 -0.654 1.00 30.00 295 GLY A CA 1
ATOM 2291 C C . GLY A 1 295 ? -11.003 -5.642 -1.827 1.00 30.00 295 GLY A C 1
ATOM 2292 O O . GLY A 1 295 ? -10.618 -6.366 -2.740 1.00 30.00 295 GLY A O 1
ATOM 2293 N N . VAL A 1 296 ? -10.740 -4.336 -1.783 1.00 34.00 296 VAL A N 1
ATOM 2294 C CA . VAL A 1 296 ? -9.728 -3.683 -2.616 1.00 34.00 296 VAL A CA 1
ATOM 2295 C C . VAL A 1 296 ? -8.354 -4.098 -2.078 1.00 34.00 296 VAL A C 1
ATOM 2297 O O . VAL A 1 296 ? -8.048 -3.835 -0.917 1.00 34.00 296 VAL A O 1
ATOM 2300 N N . ALA A 1 297 ? -7.546 -4.727 -2.935 1.00 37.50 297 ALA A N 1
ATOM 2301 C CA . ALA A 1 297 ? -6.107 -4.974 -2.786 1.00 37.50 297 ALA A CA 1
ATOM 2302 C C . ALA A 1 297 ? -5.628 -6.110 -1.857 1.00 37.50 297 ALA A C 1
ATOM 2304 O O . ALA A 1 297 ? -4.418 -6.296 -1.754 1.00 37.50 297 ALA A O 1
ATOM 2305 N N . ASN A 1 298 ? -6.503 -6.928 -1.254 1.00 40.53 298 ASN A N 1
ATOM 2306 C CA . ASN A 1 298 ? -6.049 -8.090 -0.473 1.00 40.53 298 ASN A CA 1
ATOM 2307 C C . ASN A 1 298 ? -6.216 -9.418 -1.224 1.00 40.53 298 ASN A C 1
ATOM 2309 O O . ASN A 1 298 ? -7.259 -9.740 -1.791 1.00 40.53 298 ASN A O 1
ATOM 2313 N N . CYS A 1 299 ? -5.144 -10.216 -1.215 1.00 38.94 299 CYS A N 1
ATOM 2314 C CA . CYS A 1 299 ? -5.078 -11.537 -1.841 1.00 38.94 299 CYS A CA 1
ATOM 2315 C C . CYS A 1 299 ? -5.620 -12.652 -0.940 1.00 38.94 299 CYS A C 1
ATOM 2317 O O . CYS A 1 299 ? -5.144 -13.776 -1.031 1.00 38.94 299 CYS A O 1
ATOM 2319 N N . ILE A 1 300 ? -6.537 -12.367 -0.019 1.00 41.75 300 ILE A N 1
ATOM 2320 C CA . ILE A 1 300 ? -6.905 -13.287 1.062 1.00 41.75 300 ILE A CA 1
ATOM 2321 C C . ILE A 1 300 ? -8.428 -13.232 1.263 1.00 41.75 300 ILE A C 1
ATOM 2323 O O . ILE A 1 300 ? -8.992 -12.144 1.228 1.00 41.75 300 ILE A O 1
ATOM 2327 N N . HIS A 1 301 ? -9.088 -14.386 1.416 1.00 39.53 301 HIS A N 1
ATOM 2328 C CA . HIS A 1 301 ? -10.543 -14.514 1.599 1.00 39.53 301 HIS A CA 1
ATOM 2329 C C . HIS A 1 301 ? -10.894 -15.222 2.911 1.00 39.53 301 HIS A C 1
ATOM 2331 O O . HIS A 1 301 ? -10.165 -16.109 3.363 1.00 39.53 301 HIS A O 1
ATOM 2337 N N . LEU A 1 302 ? -12.044 -14.847 3.478 1.00 26.56 302 LEU A N 1
ATOM 2338 C CA . LEU A 1 302 ? -12.659 -15.523 4.616 1.00 26.56 302 LEU A CA 1
ATOM 2339 C C . LEU A 1 302 ? -13.449 -16.767 4.158 1.00 26.56 302 LEU A C 1
ATOM 2341 O O . LEU A 1 302 ? -13.997 -16.794 3.057 1.00 26.56 302 LEU A O 1
ATOM 2345 N N . VAL A 1 303 ? -13.480 -17.791 5.008 1.00 30.08 303 VAL A N 1
ATOM 2346 C CA . VAL A 1 303 ? -14.272 -19.032 4.925 1.00 30.08 303 VAL A CA 1
ATOM 2347 C C . VAL A 1 303 ? -15.084 -19.102 6.199 1.00 30.08 303 VAL A C 1
ATOM 2349 O O . VAL A 1 303 ? -14.464 -19.222 7.286 1.00 30.08 303 VAL A O 1
#